Protein AF-A0A1Y6D0L0-F1 (afdb_monomer)

Radius of gyration: 28.6 Å; Cα contacts (8 Å, |Δi|>4): 561; chains: 1; bounding box: 59×62×84 Å

Structure (mmCIF, N/CA/C/O backbone):
data_AF-A0A1Y6D0L0-F1
#
_entry.id   AF-A0A1Y6D0L0-F1
#
loop_
_atom_site.group_PDB
_atom_site.id
_atom_site.type_symbol
_atom_site.label_atom_id
_atom_site.label_alt_id
_atom_site.label_comp_id
_atom_site.label_asym_id
_atom_site.label_entity_id
_atom_site.label_seq_id
_atom_site.pdbx_PDB_ins_code
_atom_site.Cartn_x
_atom_site.Cartn_y
_atom_site.Cartn_z
_atom_site.occupancy
_atom_site.B_iso_or_equiv
_atom_site.auth_seq_id
_atom_site.auth_comp_id
_atom_site.auth_asym_id
_atom_site.auth_atom_id
_atom_site.pdbx_PDB_model_num
ATOM 1 N N . MET A 1 1 ? 11.304 -9.363 -43.500 1.00 43.50 1 MET A N 1
ATOM 2 C CA . MET A 1 1 ? 10.990 -9.365 -42.058 1.00 43.50 1 MET A CA 1
ATOM 3 C C . MET A 1 1 ? 9.586 -9.923 -41.922 1.00 43.50 1 MET A C 1
ATOM 5 O O . MET A 1 1 ? 8.661 -9.307 -42.432 1.00 43.50 1 MET A O 1
ATOM 9 N N . SER A 1 2 ? 9.445 -11.131 -41.379 1.00 44.75 2 SER A N 1
ATOM 10 C CA . SER A 1 2 ? 8.137 -11.713 -41.063 1.00 44.75 2 SER A CA 1
ATOM 11 C C . SER A 1 2 ? 7.579 -10.936 -39.873 1.00 44.75 2 SER A C 1
ATOM 13 O O . SER A 1 2 ? 8.059 -11.112 -38.759 1.00 44.75 2 SER A O 1
ATOM 15 N N . GLY A 1 3 ? 6.673 -9.992 -40.127 1.00 52.25 3 GLY A N 1
ATOM 16 C CA . GLY A 1 3 ? 6.071 -9.154 -39.094 1.00 52.25 3 GLY A CA 1
ATOM 17 C C . GLY A 1 3 ? 4.970 -9.911 -38.365 1.00 52.25 3 GLY A C 1
ATOM 18 O O . GLY A 1 3 ? 3.797 -9.739 -38.683 1.00 52.25 3 GLY A O 1
ATOM 19 N N . THR A 1 4 ? 5.336 -10.768 -37.419 1.00 59.38 4 THR A N 1
ATOM 20 C CA . THR A 1 4 ? 4.386 -11.271 -36.425 1.00 59.38 4 THR A CA 1
ATOM 21 C C . THR A 1 4 ? 4.042 -10.134 -35.462 1.00 59.38 4 THR A C 1
ATOM 23 O O . THR A 1 4 ? 4.913 -9.380 -35.030 1.00 59.38 4 THR A O 1
ATOM 26 N N . GLY A 1 5 ? 2.751 -9.955 -35.170 1.00 61.12 5 GLY A N 1
ATOM 27 C CA . GLY A 1 5 ? 2.305 -8.970 -34.185 1.00 61.12 5 GLY A CA 1
ATOM 28 C C . GLY A 1 5 ? 2.833 -9.327 -32.796 1.00 61.12 5 GLY A C 1
ATOM 29 O O . GLY A 1 5 ? 2.891 -10.503 -32.445 1.00 61.12 5 GLY A O 1
ATOM 30 N N . LEU A 1 6 ? 3.220 -8.326 -32.007 1.00 73.62 6 LEU A N 1
ATOM 31 C CA . LEU A 1 6 ? 3.672 -8.535 -30.633 1.00 73.62 6 LEU A CA 1
ATOM 32 C C . LEU A 1 6 ? 2.471 -8.458 -29.691 1.00 73.62 6 LEU A C 1
ATOM 34 O O . LEU A 1 6 ? 1.831 -7.412 -29.594 1.00 73.62 6 LEU A O 1
ATOM 38 N N . TRP A 1 7 ? 2.184 -9.556 -28.998 1.00 77.00 7 TRP A N 1
ATOM 39 C CA . TRP A 1 7 ? 1.196 -9.599 -27.923 1.00 77.00 7 TRP A CA 1
ATOM 40 C C . TRP A 1 7 ? 1.820 -10.267 -26.703 1.00 77.00 7 TRP A C 1
ATOM 42 O O . TRP A 1 7 ? 1.820 -11.490 -26.582 1.00 77.00 7 TRP A O 1
ATOM 52 N N . TYR A 1 8 ? 2.393 -9.471 -25.808 1.00 81.38 8 TYR A N 1
ATOM 53 C CA . TYR A 1 8 ? 3.074 -9.998 -24.631 1.00 81.38 8 TYR A CA 1
ATOM 54 C C . TYR A 1 8 ? 2.091 -10.256 -23.488 1.00 81.38 8 TYR A C 1
ATOM 56 O O . TYR A 1 8 ? 1.327 -9.375 -23.099 1.00 81.38 8 TYR A O 1
ATOM 64 N N . LYS A 1 9 ? 2.153 -11.464 -22.933 1.00 82.69 9 LYS A N 1
ATOM 65 C CA . LYS A 1 9 ? 1.643 -11.813 -21.597 1.00 82.69 9 LYS A CA 1
ATOM 66 C C . LYS A 1 9 ? 2.854 -12.052 -20.698 1.00 82.69 9 LYS A C 1
ATOM 68 O O . LYS A 1 9 ? 3.889 -12.466 -21.213 1.00 82.69 9 LYS A O 1
ATOM 73 N N . GLY A 1 10 ? 2.774 -11.795 -19.397 1.00 82.62 10 GLY A N 1
ATOM 74 C CA . GLY A 1 10 ? 3.964 -11.940 -18.565 1.00 82.62 10 GLY A CA 1
ATOM 75 C C . GLY A 1 10 ? 3.748 -11.800 -17.071 1.00 82.62 10 GLY A C 1
ATOM 76 O O . GLY A 1 10 ? 2.684 -11.389 -16.615 1.00 82.62 10 GLY A O 1
ATOM 77 N N . ASN A 1 11 ? 4.806 -12.129 -16.343 1.00 84.75 11 ASN A N 1
ATOM 78 C CA . ASN A 1 11 ? 4.903 -12.080 -14.895 1.00 84.75 11 ASN A CA 1
ATOM 79 C C . ASN A 1 11 ? 5.765 -10.883 -14.499 1.00 84.75 11 ASN A C 1
ATOM 81 O O . ASN A 1 11 ? 6.897 -10.763 -14.969 1.00 84.75 11 ASN A O 1
ATOM 85 N N . LEU A 1 12 ? 5.245 -10.008 -13.635 1.00 85.56 12 LEU A N 1
ATOM 86 C CA . LEU A 1 12 ? 5.982 -8.857 -13.119 1.00 85.56 12 LEU A CA 1
ATOM 87 C C . LEU A 1 12 ? 6.414 -9.123 -11.677 1.00 85.56 12 LEU A C 1
ATOM 89 O O . LEU A 1 12 ? 5.589 -9.371 -10.798 1.00 85.56 12 LEU A O 1
ATOM 93 N N . GLN A 1 13 ? 7.717 -9.033 -11.445 1.00 88.25 13 GLN A N 1
ATOM 94 C CA . GLN A 1 13 ? 8.340 -9.125 -10.135 1.00 88.25 13 GLN A CA 1
ATOM 95 C C . GLN A 1 13 ? 8.947 -7.780 -9.752 1.00 88.25 13 GLN A C 1
ATOM 97 O O . GLN A 1 13 ? 9.512 -7.062 -10.584 1.00 88.25 13 GLN A O 1
ATOM 102 N N . ILE A 1 14 ? 8.847 -7.455 -8.467 1.00 88.75 14 ILE A N 1
ATOM 103 C CA . ILE A 1 14 ? 9.364 -6.209 -7.904 1.00 88.75 14 ILE A CA 1
ATOM 104 C C . ILE A 1 14 ? 10.242 -6.504 -6.698 1.00 88.75 14 ILE A C 1
ATOM 106 O O . ILE A 1 14 ? 9.981 -7.439 -5.943 1.00 88.75 14 ILE A O 1
ATOM 110 N N . ALA A 1 15 ? 11.259 -5.678 -6.499 1.00 87.81 15 ALA A N 1
ATOM 111 C CA . ALA A 1 15 ? 12.076 -5.696 -5.296 1.00 87.81 15 ALA A CA 1
ATOM 112 C C . ALA A 1 15 ? 12.223 -4.278 -4.750 1.00 87.81 15 ALA A C 1
ATOM 114 O O . ALA A 1 15 ? 12.549 -3.361 -5.507 1.00 87.81 15 ALA A O 1
ATOM 115 N N . ILE A 1 16 ? 11.987 -4.095 -3.449 1.00 85.81 16 ILE A N 1
ATOM 116 C CA . ILE A 1 16 ? 12.216 -2.811 -2.775 1.00 85.81 16 ILE A CA 1
ATOM 117 C C . ILE A 1 16 ? 13.722 -2.562 -2.713 1.00 85.81 16 ILE A C 1
ATOM 119 O O . ILE A 1 16 ? 14.497 -3.427 -2.302 1.00 85.81 16 ILE A O 1
ATOM 123 N N . ILE A 1 17 ? 14.135 -1.362 -3.103 1.00 85.62 17 ILE A N 1
ATOM 124 C CA . ILE A 1 17 ? 15.528 -0.938 -3.064 1.00 85.62 17 ILE A CA 1
ATOM 125 C C . ILE A 1 17 ? 15.794 -0.205 -1.747 1.00 85.62 17 ILE A C 1
ATOM 127 O O . ILE A 1 17 ? 15.209 0.838 -1.465 1.00 85.62 17 ILE A O 1
ATOM 131 N N . GLY A 1 18 ? 16.723 -0.737 -0.954 1.00 75.88 18 GLY A N 1
ATOM 132 C CA . GLY A 1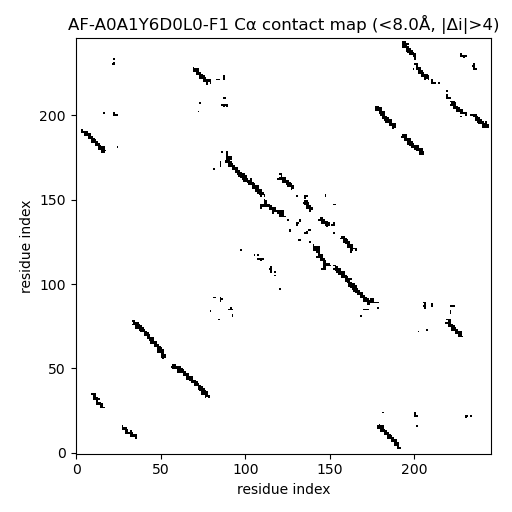 18 ? 17.228 -0.072 0.246 1.00 75.88 18 GLY A CA 1
ATOM 133 C C . GLY A 1 18 ? 18.247 1.034 -0.056 1.00 75.88 18 GLY A C 1
ATOM 134 O O . GLY A 1 18 ? 18.829 1.116 -1.143 1.00 75.88 18 GLY A O 1
ATOM 135 N N . ALA A 1 19 ? 18.514 1.872 0.947 1.00 67.56 19 ALA A N 1
ATOM 136 C CA . ALA A 1 19 ? 19.564 2.884 0.869 1.00 67.56 19 ALA A CA 1
ATOM 137 C C . ALA A 1 19 ? 20.940 2.240 0.602 1.00 67.56 19 ALA A C 1
ATOM 139 O O . ALA A 1 19 ? 21.321 1.274 1.259 1.00 67.56 19 ALA A O 1
ATOM 140 N N . GLY A 1 20 ? 21.697 2.789 -0.354 1.00 68.25 20 GLY A N 1
ATOM 141 C CA . GLY A 1 20 ? 23.041 2.303 -0.704 1.00 68.25 20 GLY A CA 1
ATOM 142 C C . GLY A 1 20 ? 23.094 1.208 -1.776 1.00 68.25 20 GLY A C 1
ATOM 143 O O . GLY A 1 20 ? 24.171 0.681 -2.040 1.00 68.25 20 GLY A O 1
ATOM 144 N N . TYR A 1 21 ? 21.972 0.878 -2.422 1.00 78.00 21 TYR A N 1
ATOM 145 C CA . TYR A 1 21 ? 21.954 -0.061 -3.545 1.00 78.00 21 TYR A CA 1
ATOM 146 C C . TYR A 1 21 ? 22.882 0.368 -4.692 1.00 78.00 21 TYR A C 1
ATOM 148 O O . TYR A 1 21 ? 22.752 1.460 -5.248 1.00 78.00 21 TYR A O 1
ATOM 156 N N . ALA A 1 22 ? 23.794 -0.533 -5.063 1.00 70.31 22 ALA A N 1
ATOM 157 C CA . ALA A 1 22 ? 24.842 -0.300 -6.057 1.00 70.31 22 ALA A CA 1
ATOM 158 C C . ALA A 1 22 ? 24.456 -0.716 -7.494 1.00 70.31 22 ALA A C 1
ATOM 160 O O . ALA A 1 22 ? 25.304 -0.695 -8.382 1.00 70.31 22 ALA A O 1
ATOM 161 N N . GLY A 1 23 ? 23.197 -1.098 -7.745 1.00 70.75 23 GLY A N 1
ATOM 162 C CA . GLY A 1 23 ? 22.724 -1.441 -9.094 1.00 70.75 23 GLY A CA 1
ATOM 163 C C . GLY A 1 23 ? 22.844 -2.904 -9.504 1.00 70.75 23 GLY A C 1
ATOM 164 O O . GLY A 1 23 ? 22.622 -3.215 -10.674 1.00 70.75 23 GLY A O 1
ATOM 165 N N . ASP A 1 24 ? 23.184 -3.797 -8.574 1.00 80.12 24 ASP A N 1
ATOM 166 C CA . ASP A 1 24 ? 23.212 -5.238 -8.821 1.00 80.12 24 ASP A CA 1
ATOM 167 C C . ASP A 1 24 ? 21.906 -5.912 -8.382 1.00 80.12 24 ASP A C 1
ATOM 169 O O . ASP A 1 24 ? 21.716 -6.233 -7.205 1.00 80.12 24 ASP A O 1
ATOM 173 N N . MET A 1 25 ? 21.021 -6.165 -9.349 1.00 78.94 25 MET A N 1
ATOM 174 C CA . MET A 1 25 ? 19.717 -6.791 -9.112 1.00 78.94 25 MET A CA 1
ATOM 175 C C . MET A 1 25 ? 19.821 -8.200 -8.514 1.00 78.94 25 MET A C 1
ATOM 177 O O . MET A 1 25 ? 18.869 -8.647 -7.889 1.00 78.94 25 MET A O 1
ATOM 181 N N . THR A 1 26 ? 20.957 -8.894 -8.645 1.00 79.94 26 THR A N 1
ATOM 182 C CA . THR A 1 26 ? 21.125 -10.251 -8.085 1.00 79.94 26 THR A CA 1
ATOM 183 C C . THR A 1 26 ? 21.166 -10.270 -6.556 1.00 79.94 26 THR A C 1
ATOM 185 O O . THR A 1 26 ? 20.939 -11.307 -5.940 1.00 79.94 26 THR A O 1
ATOM 188 N N . THR A 1 27 ? 21.427 -9.115 -5.938 1.00 78.94 27 THR A N 1
ATOM 189 C CA . THR A 1 27 ? 21.455 -8.943 -4.478 1.00 78.94 27 THR A CA 1
ATOM 190 C C . THR A 1 27 ? 20.083 -8.633 -3.881 1.00 78.94 27 THR A C 1
ATOM 192 O O . THR A 1 27 ? 19.941 -8.580 -2.659 1.00 78.94 27 THR A O 1
ATOM 195 N N . LEU A 1 28 ? 19.074 -8.410 -4.728 1.00 83.12 28 LEU A N 1
ATOM 196 C CA . LEU A 1 28 ? 17.733 -8.034 -4.308 1.00 83.12 28 LEU A CA 1
ATOM 197 C C . LEU A 1 28 ? 16.851 -9.264 -4.092 1.00 83.12 28 LEU A C 1
ATOM 199 O O . LEU A 1 28 ? 16.901 -10.237 -4.842 1.00 83.12 28 LEU A O 1
ATOM 203 N N . ALA A 1 29 ? 15.989 -9.181 -3.082 1.00 83.75 29 ALA A N 1
ATOM 204 C CA . ALA A 1 29 ? 14.918 -10.141 -2.875 1.00 83.75 29 ALA A CA 1
ATOM 205 C C . ALA A 1 29 ? 13.690 -9.690 -3.674 1.00 83.75 29 ALA A C 1
ATOM 207 O O . ALA A 1 29 ? 13.027 -8.718 -3.306 1.00 83.75 29 ALA A O 1
ATOM 208 N N . PHE A 1 30 ? 13.411 -10.377 -4.779 1.00 83.44 30 PHE A N 1
ATOM 209 C CA . PHE A 1 30 ? 12.189 -10.160 -5.547 1.00 83.44 30 PHE A CA 1
ATOM 210 C C . PHE A 1 30 ? 11.007 -10.816 -4.846 1.00 83.44 30 PHE A C 1
ATOM 212 O O . PHE A 1 30 ? 11.101 -11.954 -4.386 1.00 83.44 30 PHE A O 1
ATOM 219 N N . ALA A 1 31 ? 9.893 -10.093 -4.788 1.00 82.44 31 ALA A N 1
ATOM 220 C CA . ALA A 1 31 ? 8.615 -10.675 -4.423 1.00 82.44 31 ALA A CA 1
ATOM 221 C C . ALA A 1 31 ? 8.172 -11.703 -5.479 1.00 82.44 31 ALA A C 1
ATOM 223 O O . ALA A 1 31 ? 8.618 -11.674 -6.636 1.00 82.44 31 ALA A O 1
ATOM 224 N N . ASP A 1 32 ? 7.267 -12.594 -5.074 1.00 81.69 32 ASP A N 1
ATOM 225 C CA . ASP A 1 32 ? 6.599 -13.504 -5.999 1.00 81.69 32 ASP A CA 1
ATOM 226 C C . ASP A 1 32 ? 5.956 -12.728 -7.153 1.00 81.69 32 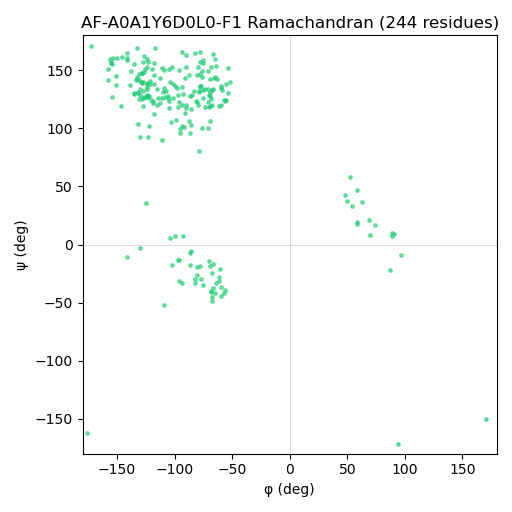ASP A C 1
ATOM 228 O O . ASP A 1 32 ? 5.580 -11.560 -7.017 1.00 81.69 32 ASP A O 1
ATOM 232 N N . ALA A 1 33 ? 5.845 -13.384 -8.307 1.00 76.81 33 ALA A N 1
ATOM 233 C CA . ALA A 1 33 ? 5.205 -12.788 -9.465 1.00 76.81 33 ALA A CA 1
ATOM 234 C C . ALA A 1 33 ? 3.753 -12.426 -9.137 1.00 76.81 33 ALA A C 1
ATOM 236 O O . ALA A 1 33 ? 2.938 -13.288 -8.799 1.00 76.81 33 ALA A O 1
ATOM 237 N N . LEU A 1 34 ? 3.438 -11.140 -9.261 1.00 75.69 34 LEU A N 1
ATOM 238 C CA . LEU A 1 34 ? 2.088 -10.624 -9.099 1.00 75.69 34 LEU A CA 1
ATOM 239 C C . LEU A 1 34 ? 1.487 -10.363 -10.476 1.00 75.69 34 LEU A C 1
ATOM 241 O O . LEU A 1 34 ? 2.201 -10.084 -11.446 1.00 75.69 34 LEU A O 1
ATOM 245 N N . ASN A 1 35 ? 0.161 -10.444 -10.562 1.00 79.44 35 ASN A N 1
ATOM 246 C CA . ASN A 1 35 ? -0.534 -10.138 -11.800 1.00 79.44 35 ASN A CA 1
ATOM 247 C C . ASN A 1 35 ? -0.441 -8.629 -12.075 1.00 79.44 35 ASN A C 1
ATOM 249 O O . ASN A 1 35 ? -1.049 -7.801 -11.393 1.00 79.44 35 ASN A O 1
ATOM 253 N N . GLY A 1 36 ? 0.398 -8.274 -13.047 1.00 77.81 36 GLY A N 1
ATOM 254 C CA . GLY A 1 36 ? 0.586 -6.899 -13.482 1.00 77.81 36 GLY A CA 1
ATOM 255 C C . GLY A 1 36 ? -0.543 -6.486 -14.419 1.00 77.81 36 GLY A C 1
ATOM 256 O O . GLY A 1 36 ? -0.709 -7.072 -15.485 1.00 77.81 36 GLY A O 1
ATOM 257 N N . THR A 1 37 ? -1.302 -5.453 -14.062 1.00 80.81 37 THR A N 1
ATOM 258 C CA . THR A 1 37 ? -2.390 -4.934 -14.910 1.00 80.81 37 THR A CA 1
ATOM 259 C C . THR A 1 37 ? -1.860 -4.095 -16.068 1.00 80.81 37 THR A C 1
ATOM 261 O O . THR A 1 37 ? -2.471 -4.032 -17.135 1.00 80.81 37 THR A O 1
ATOM 264 N N . LYS A 1 38 ? -0.712 -3.441 -15.866 1.00 81.50 38 LYS A N 1
ATOM 265 C CA . LYS A 1 38 ? -0.034 -2.617 -16.869 1.00 81.50 38 LYS A CA 1
ATOM 266 C C . LYS A 1 38 ? 1.450 -2.471 -16.552 1.00 81.50 38 LYS A C 1
ATOM 268 O O . LYS A 1 38 ? 1.840 -2.443 -15.387 1.00 81.50 38 LYS A O 1
ATOM 273 N N . LEU A 1 39 ? 2.248 -2.289 -17.600 1.00 84.94 39 LEU A N 1
ATOM 274 C CA . LEU A 1 39 ? 3.605 -1.757 -17.532 1.00 84.94 39 LEU A CA 1
ATOM 275 C C . LEU A 1 39 ? 3.859 -0.940 -18.800 1.00 84.94 39 LEU A C 1
ATOM 277 O O . LEU A 1 39 ? 3.787 -1.463 -19.910 1.00 84.94 39 LEU A O 1
ATOM 281 N N . THR A 1 40 ? 4.141 0.348 -18.641 1.00 86.25 40 THR A N 1
ATOM 282 C CA . THR A 1 40 ? 4.440 1.254 -19.754 1.00 86.25 40 THR A CA 1
ATOM 283 C C . THR A 1 40 ? 5.734 2.003 -19.483 1.00 86.25 40 THR A C 1
ATOM 285 O O . THR A 1 40 ? 5.983 2.420 -18.355 1.00 86.25 40 THR A O 1
ATOM 288 N N . ILE A 1 41 ? 6.555 2.167 -20.520 1.00 86.19 41 ILE A N 1
ATOM 289 C CA . ILE A 1 41 ? 7.811 2.919 -20.476 1.00 86.19 41 ILE A CA 1
ATOM 290 C C . ILE A 1 41 ? 7.730 3.995 -21.553 1.00 86.19 41 ILE A C 1
ATOM 292 O O . ILE A 1 41 ? 7.475 3.686 -22.719 1.00 86.19 41 ILE A O 1
ATOM 296 N N . LYS A 1 42 ? 7.963 5.254 -21.180 1.00 88.06 42 LYS A N 1
ATOM 297 C CA . LYS A 1 42 ? 7.894 6.402 -22.087 1.00 88.06 42 LYS A CA 1
ATOM 298 C C . LYS A 1 42 ? 9.223 7.166 -22.100 1.00 88.06 42 LYS A C 1
ATOM 300 O O . LYS A 1 42 ? 9.428 8.069 -21.287 1.00 88.06 42 LYS A O 1
ATOM 305 N N . PRO A 1 43 ? 10.133 6.839 -23.033 1.00 82.38 43 PRO A N 1
ATOM 306 C CA . PRO A 1 43 ? 11.305 7.663 -23.302 1.00 82.38 43 PRO A CA 1
ATOM 307 C C . PRO A 1 43 ? 10.879 8.973 -23.982 1.00 82.38 43 PRO A C 1
ATOM 309 O O . PRO A 1 43 ? 10.174 8.936 -24.990 1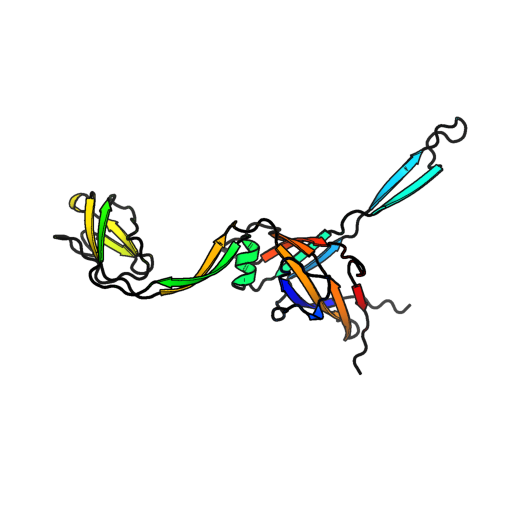.00 82.38 43 PRO A O 1
ATOM 312 N N . ASP A 1 44 ? 11.317 10.123 -23.464 1.00 78.19 44 ASP A N 1
ATOM 313 C CA . ASP A 1 44 ? 11.052 11.443 -24.059 1.00 78.19 44 ASP A CA 1
ATOM 314 C C . ASP A 1 44 ? 12.357 12.237 -24.286 1.00 78.19 44 ASP A C 1
ATOM 316 O O . ASP A 1 44 ? 13.416 11.936 -23.720 1.00 78.19 44 ASP A O 1
ATOM 320 N N . GLY A 1 45 ? 12.304 13.266 -25.133 1.00 77.50 45 GLY A N 1
ATOM 321 C CA . GLY A 1 45 ? 13.434 14.146 -25.407 1.00 77.50 45 GLY A CA 1
ATOM 322 C C . GLY A 1 45 ? 13.026 15.514 -25.947 1.00 77.50 45 GLY A C 1
ATOM 323 O O . GLY A 1 45 ? 12.131 15.642 -26.778 1.00 77.50 45 GLY A O 1
ATOM 324 N N . ASP A 1 46 ? 13.725 16.556 -25.505 1.00 75.94 46 ASP A N 1
ATOM 325 C CA . ASP A 1 46 ? 13.534 17.913 -26.005 1.00 75.94 46 ASP A CA 1
ATOM 326 C C . ASP A 1 46 ? 14.307 18.148 -27.299 1.00 75.94 46 ASP A C 1
ATOM 328 O O . ASP A 1 46 ? 15.514 17.913 -27.390 1.00 75.94 46 ASP A O 1
ATOM 332 N N . LYS A 1 47 ? 13.620 18.719 -28.289 1.00 80.69 47 LYS A N 1
ATOM 333 C CA . LYS A 1 47 ? 14.229 19.201 -29.527 1.00 80.69 47 LYS A CA 1
ATOM 334 C C . LYS A 1 47 ? 14.629 20.667 -29.361 1.00 80.69 47 LYS A C 1
ATOM 336 O O . LYS A 1 47 ? 13.775 21.546 -29.260 1.00 80.69 47 LYS A O 1
ATOM 341 N N . LYS A 1 48 ? 15.929 20.955 -29.371 1.00 77.62 48 LYS A N 1
ATOM 342 C CA . LYS A 1 48 ? 16.459 22.319 -29.482 1.00 77.62 48 LYS A CA 1
ATOM 343 C C . LYS A 1 48 ? 16.812 22.581 -30.938 1.00 77.62 48 LYS A C 1
ATOM 345 O O . LYS A 1 48 ? 17.649 21.889 -31.510 1.00 77.62 48 LYS A O 1
ATOM 350 N N . VAL A 1 49 ? 16.155 23.568 -31.533 1.00 78.81 49 VAL A N 1
ATOM 351 C CA . VAL A 1 49 ? 16.428 24.018 -32.900 1.00 78.81 49 VAL A CA 1
ATOM 352 C C . VAL A 1 49 ? 17.060 25.396 -32.820 1.00 78.81 49 VAL A C 1
ATOM 354 O O . VAL A 1 49 ? 16.541 26.263 -32.119 1.00 78.81 49 VAL A O 1
ATOM 357 N N . ARG A 1 50 ? 18.166 25.601 -33.535 1.00 77.19 50 ARG A N 1
ATOM 358 C CA . ARG A 1 50 ? 18.702 26.936 -33.796 1.00 77.19 50 ARG A CA 1
ATOM 359 C C . ARG A 1 50 ? 18.141 27.417 -35.136 1.00 77.19 50 ARG A C 1
ATOM 361 O O . ARG A 1 50 ? 18.620 26.947 -36.174 1.00 77.19 50 ARG A O 1
ATOM 368 N N . PRO A 1 51 ? 17.132 28.304 -35.141 1.00 73.31 51 PRO A N 1
ATOM 369 C CA . PRO A 1 51 ? 16.681 28.917 -36.378 1.00 73.31 51 PRO A CA 1
ATOM 370 C C . PRO A 1 51 ? 17.759 29.873 -36.900 1.00 73.31 51 PRO A C 1
ATOM 372 O O . PRO A 1 51 ? 18.451 30.548 -36.134 1.00 73.31 51 PRO A O 1
ATOM 375 N N . SER A 1 52 ? 17.922 29.903 -38.214 1.00 62.38 52 SER A N 1
ATOM 376 C CA . SER A 1 52 ? 18.803 30.820 -38.922 1.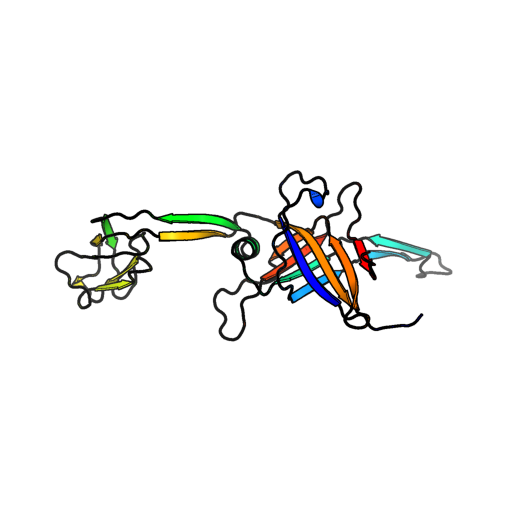00 62.38 52 SER A CA 1
ATOM 377 C C . SER A 1 52 ? 18.293 32.255 -38.803 1.00 62.38 52 SER A C 1
ATOM 379 O O . SER A 1 52 ? 17.115 32.522 -39.032 1.00 62.38 52 SER A O 1
ATOM 381 N N . THR A 1 53 ? 19.191 33.186 -38.481 1.00 73.31 53 THR A N 1
ATOM 382 C CA . THR A 1 53 ? 18.922 34.634 -38.450 1.00 73.31 53 THR A CA 1
ATOM 383 C C . THR A 1 53 ? 19.505 35.375 -39.657 1.00 73.31 53 THR A C 1
ATOM 385 O O . THR A 1 53 ? 19.467 36.602 -39.700 1.00 73.31 53 THR A O 1
ATOM 388 N N . GLN A 1 54 ? 20.077 34.656 -40.629 1.00 57.59 54 GLN A N 1
ATOM 389 C CA . GLN A 1 54 ? 20.617 35.260 -41.850 1.00 57.59 54 GLN A CA 1
ATOM 390 C C . GLN A 1 54 ? 19.489 35.599 -42.824 1.00 57.59 54 GLN A C 1
ATOM 392 O O . GLN A 1 54 ? 18.501 34.878 -42.874 1.00 57.59 54 GLN A O 1
ATOM 397 N N . ILE A 1 55 ? 19.662 36.680 -43.589 1.00 68.62 55 ILE A N 1
ATOM 398 C CA . ILE A 1 55 ? 18.651 37.224 -44.510 1.00 68.62 55 ILE A CA 1
ATOM 399 C C . ILE A 1 55 ? 18.162 36.188 -45.530 1.00 68.62 55 ILE A C 1
ATOM 401 O O . ILE A 1 55 ? 16.973 36.155 -45.822 1.00 68.62 55 ILE A O 1
ATOM 405 N N . GLU A 1 56 ? 19.063 35.356 -46.049 1.00 69.56 56 GLU A N 1
ATOM 406 C CA . GLU A 1 56 ? 18.764 34.431 -47.152 1.00 69.56 56 GLU A CA 1
ATOM 407 C C . GLU A 1 56 ? 17.933 33.220 -46.701 1.00 69.56 56 GLU A C 1
ATOM 409 O O . GLU A 1 56 ? 17.023 32.814 -47.415 1.00 69.56 56 GLU A O 1
ATOM 414 N N . ASP A 1 57 ? 18.154 32.735 -45.473 1.00 68.69 57 ASP A N 1
ATOM 415 C CA . ASP A 1 57 ? 17.499 31.532 -44.931 1.00 68.69 57 ASP A CA 1
ATOM 416 C C . ASP A 1 57 ? 16.792 31.830 -43.598 1.00 68.69 57 ASP A C 1
ATOM 418 O O . ASP A 1 57 ? 16.868 31.048 -42.645 1.00 68.69 57 ASP A O 1
ATOM 422 N N . PHE A 1 58 ? 16.216 33.023 -43.441 1.00 58.22 58 PHE A N 1
ATOM 423 C CA . PHE A 1 58 ? 15.661 33.460 -42.160 1.00 58.22 58 PHE A CA 1
ATOM 424 C C . PHE A 1 58 ? 14.524 32.526 -41.709 1.00 58.22 58 PHE A C 1
ATOM 426 O O . PHE A 1 58 ? 13.505 32.398 -42.383 1.00 58.22 58 PHE A O 1
ATOM 433 N N . GLY A 1 59 ? 14.689 31.883 -40.548 1.00 66.12 59 GLY A N 1
ATOM 434 C CA . GLY A 1 59 ? 13.714 30.944 -39.978 1.00 66.12 59 GLY A CA 1
ATOM 435 C C . GLY A 1 59 ? 13.978 29.458 -40.254 1.00 66.12 59 GLY A C 1
ATOM 436 O O . GLY A 1 59 ? 13.353 28.613 -39.612 1.00 66.12 59 GLY A O 1
ATOM 437 N N . GLU A 1 60 ? 14.933 29.109 -41.119 1.00 73.75 60 GLU A N 1
ATOM 438 C CA . GLU A 1 60 ? 15.268 27.706 -41.391 1.00 73.75 60 GLU A CA 1
ATOM 439 C C . GLU A 1 60 ? 16.102 27.061 -40.270 1.00 73.75 60 GLU A C 1
ATOM 441 O O . GLU A 1 60 ? 16.880 27.720 -39.575 1.00 73.75 60 GLU A O 1
ATOM 446 N N . ALA A 1 61 ? 15.953 25.749 -40.067 1.00 67.75 61 ALA A N 1
ATOM 447 C CA . ALA A 1 61 ? 16.657 25.017 -39.015 1.00 67.75 61 ALA A CA 1
ATOM 448 C C . ALA A 1 61 ? 18.129 24.770 -39.394 1.00 67.75 61 ALA A C 1
ATOM 450 O O . ALA A 1 61 ? 18.437 23.822 -40.110 1.00 67.75 61 ALA A O 1
ATOM 451 N N . LYS A 1 62 ? 19.052 25.584 -38.864 1.00 67.62 62 LYS A N 1
ATOM 452 C CA . LYS A 1 62 ? 20.501 25.429 -39.108 1.00 67.62 62 LYS A CA 1
ATOM 453 C C . LYS A 1 62 ? 21.162 24.361 -38.253 1.00 67.62 62 LYS A C 1
ATOM 455 O O . LYS A 1 62 ? 22.199 23.822 -38.620 1.00 67.62 62 LYS A O 1
ATOM 460 N N . GLU A 1 63 ? 20.593 24.084 -37.090 1.00 64.56 63 GLU A N 1
ATOM 461 C CA . GLU A 1 63 ? 21.082 23.042 -36.198 1.00 64.56 63 GLU A CA 1
ATOM 462 C C . GLU A 1 63 ? 19.916 22.489 -35.387 1.00 64.56 63 GLU A C 1
ATOM 464 O O . GLU A 1 63 ? 19.074 23.243 -34.891 1.00 64.56 63 GLU A O 1
ATOM 469 N N . VAL A 1 64 ? 19.872 21.168 -35.247 1.00 71.81 64 VAL A N 1
ATOM 470 C CA . VAL A 1 64 ? 18.915 20.469 -34.395 1.00 71.81 64 VAL A CA 1
ATOM 471 C C . VAL A 1 64 ? 19.703 19.605 -33.425 1.00 71.81 64 VAL A C 1
ATOM 473 O O . VAL A 1 64 ? 20.525 18.790 -33.837 1.00 71.81 64 VAL A O 1
ATOM 476 N N . ARG A 1 65 ? 19.431 19.762 -32.131 1.00 65.88 65 ARG A N 1
ATOM 477 C CA . ARG A 1 65 ? 19.971 18.917 -31.068 1.00 65.88 65 ARG A CA 1
ATOM 478 C C . ARG A 1 65 ? 18.826 18.316 -30.264 1.00 65.88 65 ARG A C 1
ATOM 480 O O . ARG A 1 65 ? 17.894 19.024 -29.892 1.00 65.88 65 ARG A O 1
ATOM 487 N N . TYR A 1 66 ? 18.927 17.028 -29.961 1.00 77.19 66 TYR A N 1
ATOM 488 C CA . TYR A 1 66 ? 17.998 16.327 -29.079 1.00 77.19 66 TYR A CA 1
ATOM 489 C C . TYR A 1 66 ? 18.626 16.173 -27.689 1.00 77.19 66 TYR A C 1
ATOM 491 O O . TYR A 1 66 ? 19.745 15.679 -27.564 1.00 77.19 66 TYR A O 1
ATOM 499 N N . LEU A 1 67 ? 17.921 16.619 -26.651 1.00 76.44 67 LEU A N 1
ATOM 500 C CA . LEU A 1 67 ? 18.285 16.450 -25.243 1.00 76.44 67 LEU A CA 1
ATOM 501 C C . LEU A 1 67 ? 17.377 15.383 -24.633 1.00 76.44 67 LEU A C 1
ATOM 503 O O . LEU A 1 67 ? 16.162 15.470 -24.761 1.00 76.44 67 LEU A O 1
ATOM 507 N N . LYS A 1 68 ? 17.950 14.372 -23.978 1.00 75.38 68 LYS A N 1
ATOM 508 C CA . LYS A 1 68 ? 17.170 13.291 -23.358 1.00 75.38 68 LYS A CA 1
ATOM 509 C C . LYS A 1 68 ? 16.480 13.790 -22.084 1.00 75.38 68 LYS A C 1
ATOM 511 O O . LYS A 1 68 ? 17.133 14.435 -21.266 1.00 75.38 68 LYS A O 1
ATOM 516 N N . LYS A 1 69 ? 15.196 13.469 -21.914 1.00 80.81 69 LYS A N 1
ATOM 517 C CA . LYS A 1 69 ? 14.455 13.650 -20.657 1.00 80.81 69 LYS A CA 1
ATOM 518 C C . LYS A 1 69 ? 14.494 12.372 -19.808 1.00 80.81 69 LYS A C 1
ATOM 520 O O . LYS A 1 69 ? 14.857 11.314 -20.333 1.00 80.81 69 LYS A O 1
ATOM 525 N N . PRO A 1 70 ? 14.129 12.453 -18.514 1.00 82.31 70 PRO A N 1
ATOM 526 C CA . PRO A 1 70 ? 13.845 11.269 -17.710 1.00 82.31 70 PRO A CA 1
ATOM 527 C C . PRO A 1 70 ? 12.838 10.358 -18.419 1.00 82.31 70 PRO A C 1
ATOM 529 O O . PRO A 1 70 ? 11.919 10.830 -19.086 1.00 82.31 70 PRO A O 1
ATOM 532 N N . THR A 1 71 ? 13.067 9.050 -18.336 1.00 87.25 71 THR A N 1
ATOM 533 C CA . THR A 1 71 ? 12.139 8.055 -18.879 1.00 87.25 71 THR A CA 1
ATOM 534 C C . THR A 1 71 ? 11.080 7.775 -17.825 1.00 87.25 71 THR A C 1
ATOM 536 O O . THR A 1 71 ? 11.416 7.267 -16.755 1.00 87.25 71 THR A O 1
ATOM 539 N N . GLU A 1 72 ? 9.825 8.096 -18.134 1.00 88.38 72 GLU A N 1
ATOM 540 C CA . GLU A 1 72 ? 8.693 7.816 -17.249 1.00 88.38 72 GLU A CA 1
ATOM 541 C C . GLU A 1 72 ? 8.330 6.329 -17.326 1.00 88.38 72 GLU A C 1
ATOM 543 O O . GLU A 1 72 ? 8.375 5.715 -18.400 1.00 88.38 72 GLU A O 1
ATOM 548 N N . VAL A 1 73 ? 7.918 5.761 -16.198 1.00 89.81 73 VAL A N 1
ATOM 549 C CA . VAL A 1 73 ? 7.363 4.411 -16.116 1.00 89.81 73 VAL A CA 1
ATOM 550 C C . VAL A 1 73 ? 6.089 4.417 -15.282 1.00 89.81 73 VAL A C 1
ATOM 552 O O . VAL A 1 73 ? 5.963 5.134 -14.287 1.00 89.81 73 VAL A O 1
ATOM 555 N N . GLU A 1 74 ? 5.133 3.604 -15.706 1.00 91.12 74 GLU A N 1
ATOM 556 C CA . GLU A 1 74 ? 3.879 3.387 -14.997 1.00 91.12 74 GLU A CA 1
ATOM 557 C C . GLU A 1 74 ? 3.575 1.894 -14.974 1.00 91.12 74 GLU A C 1
ATOM 559 O O . GLU A 1 74 ? 3.609 1.240 -16.018 1.00 91.12 74 GLU A O 1
ATOM 564 N N . PHE A 1 75 ? 3.276 1.362 -13.792 1.00 89.19 75 PHE A N 1
ATOM 565 C CA . PHE A 1 75 ? 2.903 -0.037 -13.608 1.00 89.19 75 PHE A CA 1
ATOM 566 C C . PHE A 1 75 ? 1.801 -0.187 -12.567 1.00 89.19 75 PHE A C 1
ATOM 568 O O . PHE A 1 75 ? 1.561 0.721 -11.772 1.00 89.19 75 PHE A O 1
ATOM 575 N N . GLY A 1 76 ? 1.106 -1.319 -12.580 1.00 87.88 76 GLY A N 1
ATOM 576 C CA . GLY A 1 76 ? 0.034 -1.582 -11.628 1.00 87.88 76 GLY A CA 1
ATOM 577 C C . GLY A 1 76 ? -0.194 -3.061 -11.374 1.00 87.88 76 GLY A C 1
ATOM 578 O O . GLY A 1 76 ? 0.207 -3.902 -12.177 1.00 87.88 76 GLY A O 1
ATOM 579 N N . PHE A 1 77 ? -0.847 -3.347 -10.253 1.00 86.31 77 PHE A N 1
ATOM 580 C CA . PHE A 1 77 ? -1.204 -4.683 -9.785 1.00 86.31 77 PHE A CA 1
ATOM 581 C C . PHE A 1 77 ? -2.666 -4.700 -9.344 1.00 86.31 77 PHE A C 1
ATOM 583 O O . PHE A 1 77 ? -3.150 -3.730 -8.758 1.00 86.31 77 PHE A O 1
ATOM 590 N N . ASP A 1 78 ? -3.354 -5.812 -9.585 1.00 83.50 78 ASP A N 1
ATOM 591 C CA . ASP A 1 78 ? -4.693 -6.088 -9.041 1.00 83.50 78 ASP A CA 1
ATOM 592 C C . ASP A 1 78 ? -4.644 -6.946 -7.761 1.00 83.50 78 ASP A C 1
ATOM 594 O O . ASP A 1 78 ? -5.617 -7.034 -7.014 1.00 83.50 78 ASP A O 1
ATOM 598 N N . ALA A 1 79 ? -3.491 -7.548 -7.465 1.00 78.06 79 ALA A N 1
ATOM 599 C CA . ALA A 1 79 ? -3.235 -8.275 -6.232 1.00 78.06 79 ALA A CA 1
ATOM 600 C C . ALA A 1 79 ? -2.631 -7.338 -5.174 1.00 78.06 79 ALA A C 1
ATOM 602 O O . ALA A 1 79 ? -1.437 -7.046 -5.185 1.00 78.06 79 ALA A O 1
ATOM 603 N N . VAL A 1 80 ? -3.456 -6.872 -4.233 1.00 75.25 80 VAL A N 1
ATOM 604 C CA . VAL A 1 80 ? -3.023 -5.966 -3.158 1.00 75.25 80 VAL A CA 1
ATOM 605 C C . VAL A 1 80 ? -2.470 -6.763 -1.971 1.00 75.25 80 VAL A C 1
ATOM 607 O O . VAL A 1 80 ? -3.221 -7.228 -1.114 1.00 75.25 80 VAL A O 1
ATOM 610 N N . THR A 1 81 ? -1.147 -6.928 -1.909 1.00 81.38 81 THR A N 1
ATOM 611 C CA . THR A 1 81 ? -0.448 -7.479 -0.732 1.00 81.38 81 THR A CA 1
ATOM 612 C C . THR A 1 81 ? -0.214 -6.402 0.334 1.00 81.38 81 THR A C 1
ATOM 614 O O . THR A 1 81 ? -0.326 -5.208 0.055 1.00 81.38 81 THR A O 1
ATOM 617 N N . GLY A 1 82 ? 0.126 -6.799 1.568 1.00 80.62 82 GLY A N 1
ATOM 618 C CA . GLY A 1 82 ? 0.415 -5.859 2.663 1.00 80.62 82 GLY A CA 1
ATOM 619 C C . GLY A 1 82 ? 1.538 -4.869 2.331 1.00 80.62 82 GLY A C 1
ATOM 620 O O . GLY A 1 82 ? 1.388 -3.671 2.573 1.00 80.62 82 GLY A O 1
ATOM 621 N N . ASP A 1 83 ? 2.607 -5.347 1.692 1.00 81.75 83 ASP A N 1
ATOM 622 C CA . ASP A 1 83 ? 3.735 -4.515 1.258 1.00 81.75 83 ASP A CA 1
ATOM 623 C C . ASP A 1 83 ? 3.352 -3.561 0.122 1.00 81.75 83 ASP A C 1
ATOM 625 O O . ASP A 1 83 ? 3.727 -2.389 0.139 1.00 81.75 83 ASP A O 1
ATOM 629 N N . LEU A 1 84 ? 2.552 -4.025 -0.846 1.00 84.06 84 LEU A N 1
ATOM 630 C CA . LEU A 1 84 ? 2.039 -3.167 -1.916 1.00 84.06 84 LEU A CA 1
ATOM 631 C C . LEU A 1 84 ? 1.070 -2.111 -1.395 1.00 84.06 84 LEU A C 1
ATOM 633 O O . LEU A 1 84 ? 1.087 -0.979 -1.870 1.00 84.06 84 LEU A O 1
ATOM 637 N N . LEU A 1 85 ? 0.240 -2.456 -0.411 1.00 86.12 85 LEU A N 1
ATOM 638 C CA . LEU A 1 85 ? -0.656 -1.505 0.232 1.00 86.12 85 LEU A CA 1
ATOM 639 C C . LEU A 1 85 ? 0.126 -0.47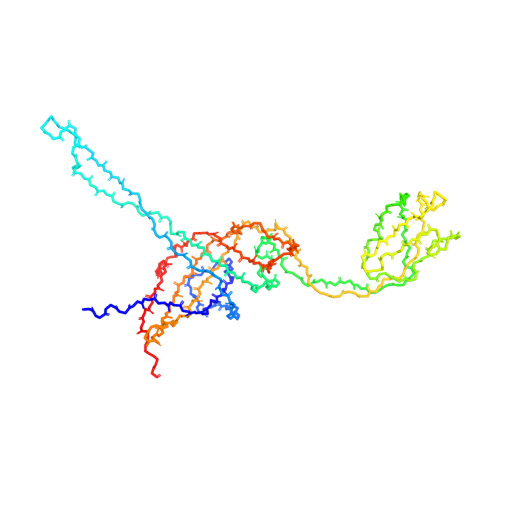5 1.050 1.00 86.12 85 LEU A C 1
ATOM 641 O O . LEU A 1 85 ? -0.200 0.711 1.015 1.00 86.12 85 LEU A O 1
ATOM 645 N N . ALA A 1 86 ? 1.174 -0.904 1.757 1.00 85.94 86 ALA A N 1
ATOM 646 C CA . ALA A 1 86 ? 2.076 0.012 2.441 1.00 85.94 86 ALA A CA 1
ATOM 647 C C . ALA A 1 86 ? 2.718 0.967 1.435 1.00 85.94 86 ALA A C 1
ATOM 649 O O . ALA A 1 86 ? 2.691 2.179 1.639 1.00 85.94 86 ALA A O 1
ATOM 650 N N . ALA A 1 87 ? 3.166 0.447 0.294 1.00 85.75 87 ALA A N 1
ATOM 651 C CA . ALA A 1 87 ? 3.732 1.259 -0.765 1.00 85.75 87 ALA A CA 1
ATOM 652 C C . ALA A 1 87 ? 2.728 2.235 -1.400 1.00 85.75 87 ALA A C 1
ATOM 654 O O . ALA A 1 87 ? 3.041 3.407 -1.612 1.00 85.75 87 ALA A O 1
ATOM 655 N N . ALA A 1 88 ? 1.493 1.790 -1.637 1.00 86.75 88 ALA A N 1
ATOM 656 C CA . ALA A 1 88 ? 0.400 2.617 -2.146 1.00 86.75 88 ALA A CA 1
ATOM 657 C C . ALA A 1 88 ? 0.044 3.779 -1.204 1.00 86.75 88 ALA A C 1
ATOM 659 O O . ALA A 1 88 ? -0.450 4.815 -1.644 1.00 86.75 88 ALA A O 1
ATOM 660 N N . LEU A 1 89 ? 0.283 3.609 0.097 1.00 87.25 89 LEU A N 1
ATOM 661 C CA . LEU A 1 89 ? 0.024 4.611 1.130 1.00 87.25 89 LEU A CA 1
ATOM 662 C C . LEU A 1 89 ? 1.284 5.380 1.546 1.00 87.25 89 LEU A C 1
ATOM 664 O O . LEU A 1 89 ? 1.227 6.147 2.512 1.00 87.25 89 LEU A O 1
ATOM 668 N N . LEU A 1 90 ? 2.408 5.167 0.847 1.00 86.69 90 LEU A N 1
ATOM 669 C CA . LEU A 1 90 ? 3.722 5.708 1.207 1.00 86.69 90 LEU A CA 1
ATOM 670 C C . LEU A 1 90 ? 4.046 5.474 2.691 1.00 86.69 90 LEU A C 1
ATOM 672 O O . LEU A 1 90 ? 4.461 6.370 3.427 1.00 86.69 90 LEU A O 1
ATOM 676 N N . GLY A 1 91 ? 3.727 4.275 3.160 1.00 86.44 91 GLY A N 1
ATOM 677 C CA . GLY A 1 91 ? 3.726 3.907 4.559 1.00 86.44 91 GLY A CA 1
ATOM 678 C C . GLY A 1 91 ? 4.725 2.818 4.904 1.00 86.44 91 GLY A C 1
ATOM 679 O O . GLY A 1 91 ? 5.276 2.139 4.043 1.00 86.44 91 GLY A O 1
ATOM 680 N N . THR A 1 92 ? 4.905 2.620 6.204 1.00 85.50 92 THR A N 1
ATOM 681 C CA . THR A 1 92 ? 5.682 1.509 6.756 1.00 85.50 92 THR A CA 1
ATOM 682 C C . THR A 1 92 ? 4.760 0.372 7.171 1.00 85.50 92 THR A C 1
ATOM 684 O O . THR A 1 92 ? 3.732 0.594 7.819 1.00 85.50 92 THR A O 1
ATOM 687 N N . TYR A 1 93 ? 5.141 -0.849 6.802 1.00 86.62 93 TYR A N 1
ATOM 688 C CA . TYR A 1 93 ? 4.477 -2.088 7.192 1.00 86.62 93 TYR A CA 1
ATOM 689 C C . TYR A 1 93 ? 5.129 -2.673 8.451 1.00 86.62 93 TYR A C 1
ATOM 691 O O . TYR A 1 93 ? 6.353 -2.701 8.576 1.00 86.62 93 TYR A O 1
ATOM 699 N N . SER A 1 94 ? 4.325 -3.128 9.408 1.00 88.81 94 SER A N 1
ATOM 700 C CA . SER A 1 94 ? 4.804 -3.701 10.670 1.00 88.81 94 SER A CA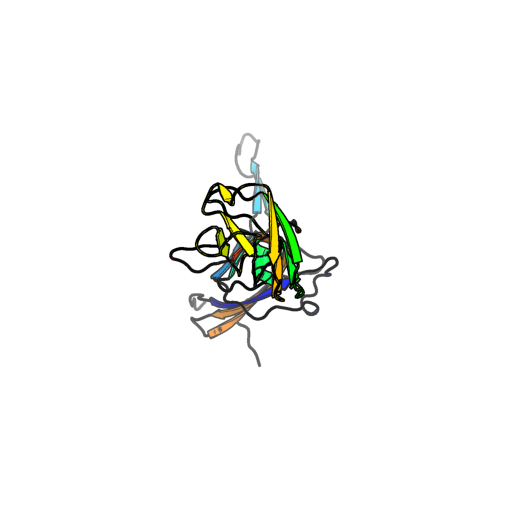 1
ATOM 701 C C . SER A 1 94 ? 3.781 -4.672 11.251 1.00 88.81 94 SER A C 1
ATOM 703 O O . SER A 1 94 ? 2.587 -4.523 11.008 1.00 88.81 94 SER A O 1
ATOM 705 N N . ALA A 1 95 ? 4.215 -5.629 12.072 1.00 89.56 95 ALA A N 1
ATOM 706 C CA . ALA A 1 95 ? 3.279 -6.486 12.794 1.00 89.56 95 ALA A CA 1
ATOM 707 C C . ALA A 1 95 ? 2.482 -5.668 13.828 1.00 89.56 95 ALA A C 1
ATOM 709 O O . ALA A 1 95 ? 3.038 -4.897 14.616 1.00 89.56 95 ALA A O 1
ATOM 710 N N . TYR A 1 96 ? 1.170 -5.868 13.861 1.00 92.19 96 TYR A N 1
ATOM 711 C CA . TYR A 1 96 ? 0.290 -5.381 14.911 1.00 92.19 96 TYR A CA 1
ATOM 712 C C . TYR A 1 96 ? 0.122 -6.447 15.988 1.00 92.19 96 TYR A C 1
ATOM 714 O O . TYR A 1 96 ? -0.255 -7.584 15.702 1.00 92.19 96 TYR A O 1
ATOM 722 N N . SER A 1 97 ? 0.324 -6.063 17.247 1.00 93.69 97 SER A N 1
ATOM 723 C CA . SER A 1 97 ? -0.062 -6.900 18.379 1.00 93.69 97 SER A CA 1
ATOM 724 C C . SER A 1 97 ? -0.682 -6.075 19.502 1.00 93.69 97 SER A C 1
ATOM 726 O O . SER A 1 97 ? -0.214 -4.992 19.853 1.00 93.69 97 SER A O 1
ATOM 728 N N . GLN A 1 98 ? -1.754 -6.615 20.067 1.00 92.31 98 GLN A N 1
ATOM 729 C CA . GLN A 1 98 ? -2.421 -6.144 21.270 1.00 92.31 98 GLN A CA 1
ATOM 730 C C . GLN A 1 98 ? -2.531 -7.332 22.229 1.00 92.31 98 GLN A C 1
ATOM 732 O O . GLN A 1 98 ? -3.046 -8.385 21.850 1.00 92.31 98 GLN A O 1
ATOM 737 N N . GLY A 1 99 ? -2.054 -7.173 23.464 1.00 91.81 99 GLY A N 1
ATOM 738 C CA . GLY A 1 99 ? -2.173 -8.198 24.502 1.00 91.81 99 GLY A CA 1
ATOM 739 C C . GLY A 1 99 ? -3.587 -8.291 25.082 1.00 91.81 99 GLY A C 1
ATOM 740 O O . GLY A 1 99 ? -4.363 -7.338 25.011 1.00 91.81 99 GLY A O 1
ATOM 741 N N . SER A 1 100 ? -3.915 -9.433 25.687 1.00 94.12 100 SER A N 1
ATOM 742 C CA . SER A 1 100 ? -5.156 -9.584 26.448 1.00 94.12 100 SER A CA 1
ATOM 743 C C . SER A 1 100 ? -5.030 -8.998 27.854 1.00 94.12 100 SER A C 1
ATOM 745 O O . SER A 1 100 ? -3.982 -9.114 28.489 1.00 94.12 100 SER A O 1
ATOM 747 N N . SER A 1 101 ? -6.110 -8.431 28.380 1.00 93.94 101 SER A N 1
ATOM 748 C CA . SER A 1 101 ? -6.183 -7.906 29.745 1.00 93.94 101 SER A CA 1
ATOM 749 C C . SER A 1 101 ? -7.615 -8.010 30.256 1.00 93.94 101 SER A C 1
ATOM 751 O O . SER A 1 101 ? -8.550 -7.849 29.483 1.00 93.94 101 SER A O 1
ATOM 753 N N . THR A 1 102 ? -7.806 -8.279 31.541 1.00 94.75 102 THR A N 1
ATOM 754 C CA . THR A 1 102 ? -9.139 -8.388 32.149 1.00 94.75 102 THR A CA 1
ATOM 755 C C . THR A 1 102 ? -9.406 -7.226 33.094 1.00 94.75 102 THR A C 1
ATOM 757 O O . THR A 1 102 ? -8.473 -6.704 33.704 1.00 94.75 102 THR A O 1
ATOM 760 N N . ALA A 1 103 ? -10.676 -6.863 33.260 1.00 91.44 103 ALA A N 1
ATOM 761 C CA . ALA A 1 103 ? -11.148 -5.829 34.178 1.00 91.44 103 ALA A CA 1
ATOM 762 C C . ALA A 1 103 ? -10.462 -4.457 33.994 1.00 91.44 103 ALA A C 1
ATOM 764 O O . ALA A 1 103 ? -10.294 -3.691 34.949 1.00 91.44 103 ALA A O 1
ATOM 765 N N . GLN A 1 104 ? -10.096 -4.119 32.755 1.00 94.19 104 GLN A N 1
ATOM 766 C CA . GLN A 1 104 ? -9.643 -2.778 32.395 1.00 94.19 104 GLN A CA 1
ATOM 767 C C . GLN A 1 104 ? -10.751 -1.783 32.705 1.00 94.19 104 GLN A C 1
ATOM 769 O O . GLN A 1 104 ? -11.910 -2.020 32.382 1.00 94.19 104 GLN A O 1
ATOM 774 N N . THR A 1 105 ? -10.398 -0.663 33.324 1.00 93.69 105 THR A N 1
ATOM 775 C CA . THR A 1 105 ? -11.356 0.397 33.631 1.00 93.69 105 THR A CA 1
ATOM 776 C C . THR A 1 105 ? -10.910 1.682 32.959 1.00 93.69 105 THR A C 1
ATOM 778 O O . THR A 1 105 ? -9.793 2.148 33.177 1.00 93.69 105 THR A O 1
ATOM 781 N N . ALA A 1 106 ? -11.787 2.266 32.145 1.00 93.12 106 ALA A N 1
ATOM 782 C CA . ALA A 1 106 ? -11.532 3.530 31.475 1.00 93.12 106 ALA A CA 1
ATOM 783 C C . ALA A 1 106 ? -12.670 4.516 31.726 1.00 93.12 106 ALA A C 1
ATOM 785 O O . ALA A 1 106 ? -13.845 4.206 31.526 1.00 93.12 106 ALA A O 1
ATOM 786 N N . THR A 1 107 ? -12.307 5.743 32.093 1.00 95.31 107 THR A N 1
ATOM 787 C CA . THR A 1 107 ? -13.255 6.855 32.118 1.00 95.31 107 THR A CA 1
ATOM 788 C C . THR A 1 107 ? -13.402 7.415 30.708 1.00 95.31 107 THR A C 1
ATOM 790 O O . THR A 1 107 ? -12.415 7.802 30.069 1.00 95.31 107 THR A O 1
ATOM 793 N N . ARG A 1 108 ? -14.637 7.445 30.202 1.00 95.81 108 ARG A N 1
ATOM 794 C CA . ARG A 1 108 ? -14.978 7.994 28.885 1.00 95.81 108 ARG A CA 1
ATOM 795 C C . ARG A 1 108 ? -16.199 8.891 28.986 1.00 95.81 108 ARG A C 1
ATOM 797 O O . ARG A 1 108 ? -17.153 8.590 29.700 1.00 95.81 108 ARG A O 1
ATOM 804 N N . THR A 1 109 ? -16.178 9.981 28.231 1.00 96.25 109 THR A N 1
ATOM 805 C CA . THR A 1 109 ? -17.337 10.860 28.080 1.00 96.25 109 THR A CA 1
ATOM 806 C C . THR A 1 109 ? -18.219 10.311 26.970 1.00 96.25 109 THR A C 1
ATOM 808 O O . THR A 1 109 ? -17.900 10.458 25.792 1.00 96.25 109 THR A O 1
ATOM 811 N N . LEU A 1 110 ? -19.317 9.657 27.343 1.00 95.56 110 LEU A N 1
ATOM 812 C CA . LEU A 1 110 ? -20.306 9.160 26.395 1.00 95.56 110 LEU A CA 1
ATOM 813 C C . LEU A 1 110 ? -21.189 10.306 25.908 1.00 95.56 110 LEU A C 1
ATOM 815 O O . LEU A 1 110 ? -21.671 11.120 26.696 1.00 95.56 110 LEU A O 1
ATOM 819 N N . VAL A 1 111 ? -21.435 10.344 24.603 1.00 95.06 111 VAL A N 1
ATOM 820 C CA . VAL A 1 111 ? -22.378 11.278 23.987 1.00 95.06 111 VAL A CA 1
ATOM 821 C C . VAL A 1 111 ? -23.588 10.478 23.522 1.00 95.06 111 VAL A C 1
ATOM 823 O O . VAL A 1 111 ? -23.429 9.397 22.953 1.00 95.06 111 VAL A O 1
ATOM 826 N N . LEU A 1 112 ? -24.789 10.995 23.797 1.00 95.75 112 LEU A N 1
ATOM 827 C CA . LEU A 1 112 ? -26.042 10.344 23.415 1.00 95.75 112 LEU A CA 1
ATOM 828 C C . LEU A 1 112 ? -26.043 10.028 21.914 1.00 95.75 112 LEU A C 1
ATOM 830 O O . LEU A 1 112 ? -25.709 10.891 21.102 1.00 95.75 112 LEU A O 1
ATOM 834 N N . ASP A 1 113 ? -26.376 8.782 21.579 1.00 94.62 113 ASP A N 1
ATOM 835 C CA . ASP A 1 113 ? -26.456 8.253 20.217 1.00 94.62 113 ASP A CA 1
ATOM 836 C C . ASP A 1 113 ? -25.168 8.345 19.380 1.00 94.62 113 ASP A C 1
ATOM 838 O O . ASP A 1 113 ? -25.198 8.151 18.162 1.00 94.62 113 ASP A O 1
ATOM 842 N N . LYS A 1 114 ? -24.004 8.538 20.017 1.00 95.44 114 LYS A N 1
ATOM 843 C CA . LYS A 1 114 ? -22.695 8.508 19.347 1.00 95.44 114 LYS A CA 1
ATOM 844 C C . LYS A 1 114 ? -21.793 7.402 19.881 1.00 95.44 114 LYS A C 1
ATOM 846 O O . LYS A 1 114 ? -21.799 7.086 21.068 1.00 95.44 114 LYS A O 1
ATOM 851 N N . TRP A 1 115 ? -20.990 6.837 18.984 1.00 97.00 115 TRP A N 1
ATOM 852 C CA . TRP A 1 115 ? -19.968 5.851 19.320 1.00 97.00 115 TRP A CA 1
ATOM 853 C C . TRP A 1 115 ? -18.730 6.528 19.907 1.00 97.00 115 TRP A C 1
ATOM 855 O O . TRP A 1 115 ? -18.212 7.488 19.341 1.00 97.00 115 TRP A O 1
ATOM 865 N N . VAL A 1 116 ? -18.242 6.000 21.024 1.00 96.31 116 VAL A N 1
ATOM 866 C CA . VAL A 1 116 ? -17.039 6.455 21.723 1.00 96.31 116 VAL A CA 1
ATOM 867 C C . VAL A 1 116 ? -16.086 5.278 21.877 1.00 96.31 116 VAL A C 1
ATOM 869 O O . VAL A 1 116 ? -16.503 4.188 22.263 1.00 96.31 116 VAL A O 1
ATOM 872 N N . SER A 1 117 ? -14.808 5.495 21.564 1.00 95.81 117 SER A N 1
ATOM 873 C CA . SER A 1 117 ? -13.784 4.451 21.648 1.00 95.81 117 SER A CA 1
ATOM 874 C C . SER A 1 117 ? -13.323 4.203 23.083 1.00 95.81 117 SER A C 1
ATOM 876 O O . SER A 1 117 ? -13.039 5.132 23.845 1.00 95.81 117 SER A O 1
ATOM 878 N N . LEU A 1 118 ? -13.195 2.925 23.434 1.00 93.75 118 LEU A N 1
ATOM 879 C CA . LEU A 1 118 ? -12.562 2.481 24.672 1.00 93.75 118 LEU A CA 1
ATOM 880 C C . LEU A 1 118 ? -11.029 2.533 24.583 1.00 93.75 118 LEU A C 1
ATOM 882 O O . LEU A 1 118 ? -10.370 2.646 25.614 1.00 93.75 118 LEU A O 1
ATOM 886 N N . GLY A 1 119 ? -10.468 2.577 23.370 1.00 92.50 119 GLY A N 1
ATOM 887 C CA . GLY A 1 119 ? -9.022 2.601 23.123 1.00 92.50 119 GLY A CA 1
ATOM 888 C C . GLY A 1 119 ? -8.380 1.217 22.992 1.00 92.50 119 GLY A C 1
ATOM 889 O O . GLY A 1 119 ? -7.159 1.129 22.969 1.00 92.50 119 GLY A O 1
ATOM 890 N N . ALA A 1 120 ? -9.183 0.156 22.900 1.00 93.06 120 ALA A N 1
ATOM 891 C CA . ALA A 1 120 ? -8.735 -1.213 22.665 1.00 93.06 120 ALA A CA 1
ATOM 892 C C . ALA A 1 120 ? -9.661 -1.899 21.655 1.00 93.06 120 ALA A C 1
ATOM 894 O O . ALA A 1 120 ? -10.849 -1.588 21.606 1.00 93.06 120 ALA A O 1
ATOM 895 N N . LEU A 1 121 ? -9.129 -2.828 20.864 1.00 94.31 121 LEU A N 1
ATOM 896 C CA . LEU A 1 121 ? -9.912 -3.682 19.967 1.00 94.31 121 LEU A CA 1
ATOM 897 C C . LEU A 1 121 ? -10.329 -4.973 20.676 1.00 94.31 121 LEU A C 1
ATOM 899 O O . LEU A 1 121 ? -9.737 -5.343 21.688 1.00 94.31 121 LEU A O 1
ATOM 903 N N . ASN A 1 122 ? -11.313 -5.678 20.112 1.00 94.75 122 ASN A N 1
ATOM 904 C CA . ASN A 1 122 ? -11.767 -6.985 20.601 1.00 94.75 122 ASN A CA 1
ATOM 905 C C . ASN A 1 122 ? -12.112 -6.982 22.105 1.00 94.75 122 ASN A C 1
ATOM 907 O O . ASN A 1 122 ? -11.518 -7.709 22.901 1.00 94.75 122 ASN A O 1
ATOM 911 N N . VAL A 1 123 ? -13.048 -6.121 22.501 1.00 96.00 123 VAL A N 1
ATOM 912 C CA . VAL A 1 123 ? -13.472 -5.982 23.899 1.00 96.00 123 VAL A CA 1
ATOM 913 C C . VAL A 1 123 ? -14.592 -6.958 24.256 1.00 96.00 123 VAL A C 1
ATOM 915 O O . VAL A 1 123 ? -15.478 -7.232 23.445 1.00 96.00 123 VAL A O 1
ATOM 918 N N . ALA A 1 124 ? -14.592 -7.434 25.497 1.00 95.31 124 ALA A N 1
ATOM 919 C CA . ALA A 1 124 ? -15.627 -8.296 26.062 1.00 95.31 124 ALA A CA 1
ATOM 920 C C . ALA A 1 124 ? -16.057 -7.798 27.449 1.00 95.31 124 ALA A C 1
ATOM 922 O O . ALA A 1 124 ? -15.432 -6.903 28.013 1.00 95.31 124 ALA A O 1
ATOM 923 N N . ASN A 1 125 ? -17.151 -8.351 27.983 1.00 95.00 125 ASN A N 1
ATOM 924 C CA . ASN A 1 125 ? -17.633 -8.081 29.346 1.00 95.00 125 ASN A CA 1
ATOM 925 C C . ASN A 1 125 ? -17.737 -6.583 29.698 1.00 95.00 125 ASN A C 1
ATOM 927 O O . ASN A 1 125 ? -17.443 -6.168 30.816 1.00 95.00 125 ASN A O 1
ATOM 931 N N . VAL A 1 126 ? -18.156 -5.763 28.725 1.00 94.81 126 VAL A N 1
ATOM 932 C CA . VAL A 1 126 ? -18.277 -4.313 28.903 1.00 94.81 126 VAL A CA 1
ATOM 933 C C . VAL A 1 126 ? -19.422 -4.000 29.864 1.00 94.81 126 VAL A C 1
ATOM 935 O O . VAL A 1 126 ? -20.583 -4.294 29.577 1.00 94.81 126 VAL A O 1
ATOM 938 N N . ALA A 1 127 ? -19.097 -3.352 30.976 1.00 95.88 127 ALA A N 1
ATOM 939 C CA . ALA A 1 127 ? -20.021 -2.992 32.036 1.00 95.88 127 ALA A CA 1
ATOM 940 C C . ALA A 1 127 ? -19.906 -1.505 32.390 1.00 95.88 127 ALA A C 1
ATOM 942 O O . ALA A 1 127 ? -18.816 -0.940 32.492 1.00 95.88 127 ALA A O 1
ATOM 943 N N . ILE A 1 128 ? -21.060 -0.877 32.618 1.00 94.81 128 ILE A N 1
ATOM 944 C CA . ILE A 1 128 ? -21.178 0.474 33.167 1.00 94.81 128 ILE A CA 1
ATOM 945 C C . ILE A 1 128 ? -22.049 0.362 34.415 1.00 94.81 128 ILE A C 1
ATOM 947 O O . ILE A 1 128 ? -23.148 -0.190 34.358 1.00 94.81 128 ILE A O 1
ATOM 951 N N . THR A 1 129 ? -21.575 0.881 35.546 1.00 93.69 129 THR A N 1
ATOM 952 C CA . THR A 1 129 ? -22.276 0.752 36.830 1.00 93.69 129 THR A CA 1
ATOM 953 C C . THR A 1 129 ? -23.710 1.280 36.748 1.00 93.69 129 THR A C 1
ATOM 955 O O . THR A 1 129 ? -23.941 2.438 36.396 1.00 93.69 129 THR A O 1
ATOM 958 N N . GLY A 1 130 ? -24.672 0.422 37.099 1.00 92.56 130 GLY A N 1
ATOM 959 C CA . GLY A 1 130 ? -26.098 0.755 37.118 1.00 92.56 130 GLY A CA 1
ATOM 960 C C . GLY A 1 130 ? -26.751 0.867 35.737 1.00 92.56 130 GLY A C 1
ATOM 961 O O . GLY A 1 130 ? -27.817 1.470 35.639 1.00 92.56 130 GLY A O 1
ATOM 962 N N . LYS A 1 131 ? -26.118 0.338 34.681 1.00 94.88 131 LYS A N 1
ATOM 963 C CA . LYS A 1 131 ? -26.607 0.378 33.297 1.00 94.88 131 LYS A CA 1
ATOM 964 C C . LYS A 1 131 ? -26.617 -1.007 32.668 1.00 94.88 131 LYS A C 1
ATOM 966 O O . LYS A 1 131 ? -25.750 -1.831 32.943 1.00 94.88 131 LYS A O 1
ATOM 971 N N . THR A 1 132 ? -27.574 -1.231 31.777 1.00 95.19 132 THR A N 1
ATOM 972 C CA . THR A 1 132 ? -27.819 -2.527 31.139 1.00 95.19 132 THR A CA 1
ATOM 973 C C . THR A 1 132 ? -27.467 -2.480 29.654 1.00 95.19 132 THR A C 1
ATOM 975 O O . THR A 1 132 ? -27.972 -1.635 28.911 1.00 95.19 132 THR A O 1
ATOM 978 N N . LEU A 1 133 ? -26.621 -3.407 29.201 1.00 94.44 133 LEU A N 1
ATOM 979 C CA . LEU A 1 133 ? -26.304 -3.584 27.782 1.00 94.44 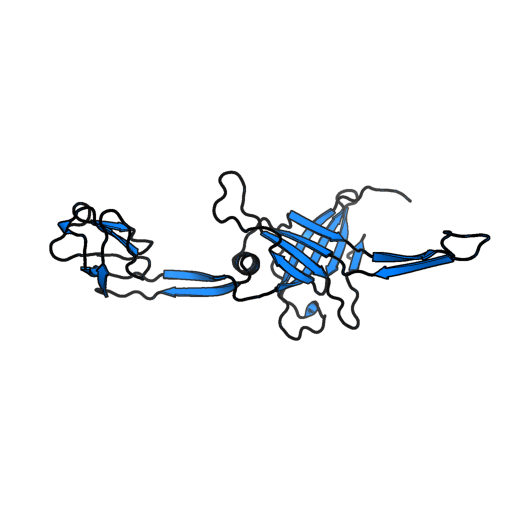133 LEU A CA 1
ATOM 980 C C . LEU A 1 133 ? -27.580 -3.908 26.983 1.00 94.44 133 LEU A C 1
ATOM 982 O O . LEU A 1 133 ? -28.399 -4.711 27.417 1.00 94.44 133 LEU A O 1
ATOM 986 N N . GLY A 1 134 ? -27.751 -3.289 25.816 1.00 94.06 134 GLY A N 1
ATOM 987 C CA . GLY A 1 134 ? -28.928 -3.437 24.953 1.00 94.06 134 GLY A CA 1
ATOM 988 C C . GLY A 1 134 ? -30.080 -2.483 25.286 1.00 94.06 134 GLY A C 1
ATOM 989 O O . GLY A 1 134 ? -30.869 -2.175 24.398 1.00 94.06 134 GLY A O 1
ATOM 990 N N . THR A 1 135 ? -30.132 -1.955 26.513 1.00 93.88 135 THR A N 1
ATOM 991 C CA . THR A 1 135 ? -31.165 -0.997 26.952 1.00 93.88 135 THR A CA 1
ATOM 992 C C . THR A 1 135 ? -30.592 0.406 27.133 1.00 93.88 135 THR A C 1
ATOM 994 O O . THR A 1 135 ? -31.101 1.376 26.579 1.00 93.88 135 THR A O 1
ATOM 997 N N . ASP A 1 136 ? -29.512 0.525 27.904 1.00 95.19 136 ASP A N 1
ATOM 998 C CA . ASP A 1 136 ? -28.880 1.801 28.243 1.00 95.19 136 ASP A CA 1
ATOM 999 C C . ASP A 1 136 ? -27.733 2.167 27.300 1.00 95.19 136 ASP A C 1
ATOM 1001 O O . ASP A 1 136 ? -27.484 3.344 27.022 1.00 95.19 136 ASP A O 1
ATOM 1005 N N . PHE A 1 137 ? -27.019 1.155 26.813 1.00 96.69 137 PHE A N 1
ATOM 1006 C CA . PHE A 1 137 ? -25.897 1.303 25.897 1.00 96.69 137 PHE A CA 1
ATOM 1007 C C . PHE A 1 137 ? -25.767 0.084 24.986 1.00 96.69 137 PHE A C 1
ATOM 1009 O O . PHE A 1 137 ? -26.254 -0.999 25.297 1.00 96.69 137 PHE A O 1
ATOM 1016 N N . VAL A 1 138 ? -25.073 0.255 23.865 1.00 97.25 138 VAL A N 1
ATOM 1017 C CA . VAL A 1 138 ? -24.686 -0.823 22.945 1.00 97.25 138 VAL A CA 1
ATOM 1018 C C . VAL A 1 138 ? -23.191 -0.775 22.683 1.00 97.25 138 VAL A C 1
ATOM 1020 O O . VAL A 1 138 ? -22.553 0.269 22.837 1.00 97.25 138 VAL A O 1
ATOM 1023 N N . VAL A 1 139 ? -22.632 -1.915 22.284 1.00 96.88 139 VAL A N 1
ATOM 1024 C CA . VAL A 1 139 ? -21.189 -2.100 22.123 1.00 96.88 139 VAL A CA 1
ATOM 1025 C C . VAL A 1 139 ? -20.895 -2.708 20.759 1.00 96.88 139 VAL A C 1
ATOM 1027 O O . VAL A 1 139 ? -21.516 -3.690 20.360 1.00 96.88 139 VAL A O 1
ATOM 1030 N N . ASN A 1 140 ? -19.913 -2.149 20.059 1.00 96.88 140 ASN A N 1
ATOM 1031 C CA . ASN A 1 140 ? -19.232 -2.822 18.965 1.00 96.88 140 ASN A CA 1
ATOM 1032 C C . ASN A 1 140 ? -17.964 -3.465 19.532 1.00 96.88 140 ASN A C 1
ATOM 1034 O O . ASN A 1 140 ? -16.937 -2.801 19.671 1.00 96.88 140 ASN A O 1
ATOM 1038 N N . ALA A 1 141 ? -18.059 -4.751 19.876 1.00 94.00 141 ALA A N 1
ATOM 1039 C CA . ALA A 1 141 ? -16.987 -5.491 20.539 1.00 94.00 141 ALA A CA 1
ATOM 1040 C C . ALA A 1 141 ? -15.693 -5.530 19.709 1.00 94.00 141 ALA A C 1
ATOM 1042 O O . ALA A 1 141 ? -14.603 -5.396 20.253 1.00 94.00 141 ALA A O 1
ATOM 1043 N N . ARG A 1 142 ? -15.795 -5.633 18.376 1.00 93.06 142 ARG A N 1
ATOM 1044 C CA . ARG A 1 142 ? -14.613 -5.712 17.500 1.00 93.06 142 ARG A CA 1
ATOM 1045 C C . ARG A 1 142 ? -13.826 -4.407 17.493 1.00 93.06 142 ARG A C 1
ATOM 1047 O O . ARG A 1 142 ? -12.616 -4.430 17.681 1.00 93.06 142 ARG A O 1
ATOM 1054 N N . LEU A 1 143 ? -14.523 -3.285 17.306 1.00 92.81 143 LEU A N 1
ATOM 1055 C CA . LEU A 1 143 ? -13.910 -1.954 17.232 1.00 92.81 143 LEU A CA 1
ATOM 1056 C C . LEU A 1 143 ? -13.696 -1.301 18.607 1.00 92.81 143 LEU A C 1
ATOM 1058 O O . LEU A 1 143 ? -13.151 -0.203 18.675 1.00 92.81 143 LEU A O 1
ATOM 1062 N N . GLY A 1 144 ? -14.167 -1.931 19.689 1.00 94.69 144 GLY A N 1
ATOM 1063 C CA . GLY A 1 144 ? -14.089 -1.368 21.036 1.00 94.69 144 GLY A CA 1
ATOM 1064 C C . GLY A 1 144 ? -14.862 -0.067 21.198 1.00 94.69 144 GLY A C 1
ATOM 1065 O O . GLY A 1 144 ? -14.402 0.8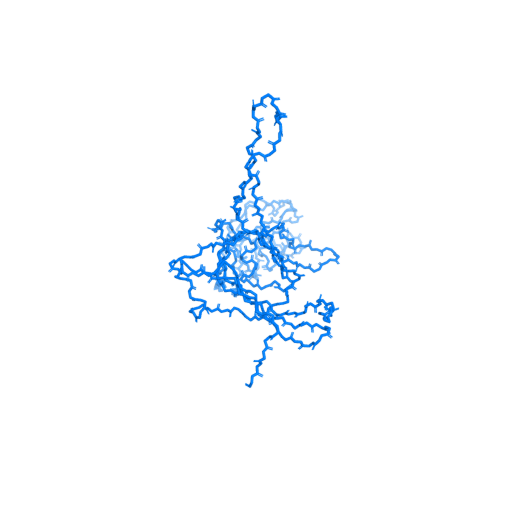45 21.884 1.00 94.69 144 GLY A O 1
ATOM 1066 N N . LEU A 1 145 ? -16.014 0.051 20.535 1.00 96.31 145 LEU A N 1
ATOM 1067 C CA . LEU A 1 145 ? -16.840 1.255 20.593 1.00 96.31 145 LEU A CA 1
ATOM 1068 C C . LEU A 1 145 ? -18.050 1.034 21.496 1.00 96.31 145 LEU A C 1
ATOM 1070 O O . LEU A 1 145 ? -18.700 -0.007 21.425 1.00 96.31 145 LEU A O 1
ATOM 1074 N N . VAL A 1 146 ? -18.402 2.046 22.281 1.00 96.56 146 VAL A N 1
ATOM 1075 C CA . VAL A 1 146 ? -19.603 2.069 23.124 1.00 96.56 146 VAL A CA 1
ATOM 1076 C C . VAL A 1 146 ? -20.474 3.248 22.724 1.00 96.56 146 VAL A C 1
ATOM 1078 O O . VAL A 1 146 ? -19.967 4.343 22.491 1.00 96.56 146 VAL A O 1
ATOM 1081 N N . LYS A 1 147 ? -21.788 3.042 22.652 1.00 96.94 147 LYS A N 1
ATOM 1082 C CA . LYS A 1 147 ? -22.769 4.096 22.384 1.00 96.94 147 LYS A CA 1
ATOM 1083 C C . LYS A 1 147 ? -23.838 4.103 23.466 1.00 96.94 147 LYS A C 1
ATOM 1085 O O . LYS A 1 147 ? -24.456 3.072 23.717 1.00 96.94 147 LYS A O 1
ATOM 1090 N N . ALA A 1 148 ? -24.074 5.263 24.073 1.00 96.62 148 ALA A N 1
ATOM 1091 C CA . ALA A 1 148 ? -25.191 5.469 24.991 1.00 96.62 148 ALA A CA 1
ATOM 1092 C C . ALA A 1 148 ? -26.504 5.597 24.203 1.00 96.62 148 ALA A C 1
ATOM 1094 O O . ALA A 1 148 ? -26.559 6.357 23.238 1.00 96.62 148 ALA A O 1
ATOM 1095 N N . LEU A 1 149 ? -27.545 4.884 24.632 1.00 96.00 149 LEU A N 1
ATOM 1096 C CA . LEU A 1 149 ? -28.883 4.912 24.026 1.00 96.00 149 LEU A CA 1
ATOM 1097 C C . LEU A 1 149 ? -29.852 5.860 24.746 1.00 96.00 149 LEU A C 1
ATOM 1099 O O . LEU A 1 149 ? -30.929 6.152 24.238 1.00 96.00 149 LEU A O 1
ATOM 1103 N N . ASN A 1 150 ? -29.500 6.327 25.947 1.00 93.88 150 ASN A N 1
ATOM 1104 C CA . ASN A 1 150 ? -30.322 7.265 26.706 1.00 93.88 150 ASN A CA 1
ATOM 1105 C C . ASN A 1 150 ? -29.487 8.320 27.440 1.00 93.88 150 ASN A C 1
ATOM 1107 O O . ASN A 1 150 ? -28.296 8.142 27.716 1.00 93.88 150 ASN A O 1
ATOM 1111 N N . SER A 1 151 ? -30.132 9.441 27.769 1.00 90.19 151 SER A N 1
ATOM 1112 C CA . SER A 1 151 ? -29.496 10.595 28.414 1.00 90.19 151 SER A CA 1
ATOM 1113 C C . SER A 1 151 ? -28.911 10.265 29.789 1.00 90.19 151 SER A C 1
ATOM 1115 O O . SER A 1 151 ? -27.871 10.807 30.151 1.00 90.19 151 SER A O 1
ATOM 1117 N N . GLY A 1 152 ? -29.505 9.321 30.530 1.00 88.25 152 GLY A N 1
ATOM 1118 C CA . GLY A 1 152 ? -28.982 8.865 31.823 1.00 88.25 152 GLY A CA 1
ATOM 1119 C C . GLY A 1 152 ? -27.645 8.116 31.728 1.00 88.25 152 GLY A C 1
ATOM 1120 O O . GLY A 1 152 ? -26.953 7.938 32.737 1.00 88.25 152 GLY A O 1
ATOM 1121 N N . THR A 1 153 ? -27.283 7.655 30.532 1.00 91.19 153 THR A N 1
ATOM 1122 C CA . THR A 1 153 ? -26.035 6.933 30.244 1.00 91.19 153 THR A CA 1
ATOM 1123 C C . THR A 1 153 ? -24.989 7.825 29.580 1.00 91.19 153 THR A C 1
ATOM 1125 O O . THR A 1 153 ? -23.802 7.517 29.650 1.00 91.19 153 THR A O 1
ATOM 1128 N N . ALA A 1 154 ? -25.396 8.966 29.022 1.00 93.19 154 ALA A N 1
ATOM 1129 C CA . ALA A 1 154 ? -24.479 9.992 28.544 1.00 93.19 154 ALA A CA 1
ATOM 1130 C C . ALA A 1 154 ? -23.692 10.653 29.699 1.00 93.19 154 ALA A C 1
ATOM 1132 O O . ALA A 1 154 ? -24.038 10.540 30.880 1.00 93.19 154 ALA A O 1
ATOM 1133 N N . GLY A 1 155 ? -22.614 11.348 29.342 1.00 93.75 155 GLY A N 1
ATOM 1134 C CA . GLY A 1 155 ? -21.687 11.994 30.267 1.00 93.75 155 GLY A CA 1
ATOM 1135 C C . GLY A 1 155 ? -20.477 11.128 30.616 1.00 93.75 155 GLY A C 1
ATOM 1136 O O . GLY A 1 155 ? -20.233 10.086 30.011 1.00 93.75 155 GLY A O 1
ATOM 1137 N N . SER A 1 156 ? -19.686 11.589 31.584 1.00 95.75 156 SER A N 1
ATOM 1138 C CA . SER A 1 156 ? -18.508 10.860 32.060 1.00 95.75 156 SER A CA 1
ATOM 1139 C C . SER A 1 156 ? -18.931 9.576 32.774 1.00 95.75 156 SER A C 1
ATOM 1141 O O . SER A 1 156 ? -19.669 9.628 33.762 1.00 95.75 156 SER A O 1
ATOM 1143 N N . LYS A 1 157 ? -18.487 8.426 32.263 1.00 94.44 157 LYS A N 1
ATOM 1144 C CA . LYS A 1 157 ? -18.747 7.104 32.838 1.00 94.44 157 LYS A CA 1
ATOM 1145 C C . LYS A 1 157 ? -17.442 6.347 33.020 1.00 94.44 157 LYS A C 1
ATOM 1147 O O . LYS A 1 157 ? -16.574 6.382 32.149 1.00 94.44 157 LYS A O 1
ATOM 1152 N N . SER A 1 158 ? -17.343 5.644 34.144 1.00 95.75 158 SER A N 1
ATOM 1153 C CA . SER A 1 158 ? -16.358 4.585 34.332 1.00 95.75 158 SER A CA 1
ATOM 1154 C C . SER A 1 158 ? -16.887 3.324 33.657 1.00 95.75 158 SER A C 1
ATOM 1156 O O . SER A 1 158 ? -18.008 2.898 33.950 1.00 95.75 158 SER A O 1
ATOM 1158 N N . ILE A 1 159 ? -16.120 2.783 32.718 1.00 95.75 159 ILE A N 1
ATOM 1159 C CA . ILE A 1 159 ? -16.487 1.610 31.929 1.00 95.75 159 ILE A CA 1
ATOM 1160 C C . ILE A 1 159 ? -15.452 0.531 32.210 1.00 95.75 159 ILE A C 1
ATOM 1162 O O . ILE A 1 159 ? -14.264 0.758 31.974 1.00 95.75 159 ILE A O 1
ATOM 1166 N N . THR A 1 160 ? -15.903 -0.622 32.695 1.00 97.06 160 THR A N 1
ATOM 1167 C CA . THR A 1 160 ? -15.052 -1.796 32.906 1.00 97.06 160 THR A CA 1
ATOM 1168 C C . THR A 1 160 ? -15.235 -2.766 31.750 1.00 97.06 160 THR A C 1
ATOM 1170 O O . THR A 1 160 ? -16.358 -2.970 31.299 1.00 97.06 160 THR A O 1
ATOM 1173 N N . PHE A 1 161 ? -14.152 -3.330 31.229 1.00 97.00 161 PHE A N 1
ATOM 1174 C CA . PHE A 1 161 ? -14.182 -4.258 30.105 1.00 97.00 161 PHE A CA 1
ATOM 1175 C C . PHE A 1 161 ? -12.954 -5.166 30.109 1.00 97.00 161 PHE A C 1
ATOM 1177 O O . PHE A 1 161 ? -11.917 -4.848 30.688 1.00 97.00 161 PHE A O 1
ATOM 1184 N N . ASP A 1 162 ? -13.072 -6.285 29.416 1.00 96.69 162 ASP A N 1
ATOM 1185 C CA . ASP A 1 162 ? -11.954 -7.150 29.080 1.00 96.69 162 ASP A CA 1
ATOM 1186 C C . ASP A 1 162 ? -11.467 -6.822 27.670 1.00 96.69 162 ASP A C 1
ATOM 1188 O O . ASP A 1 162 ? -12.235 -6.408 26.801 1.00 96.69 162 ASP A O 1
ATOM 1192 N N . VAL A 1 163 ? -10.179 -7.022 27.446 1.00 96.12 163 VAL A N 1
ATOM 1193 C CA . VAL A 1 163 ? -9.483 -6.831 26.180 1.00 96.12 163 VAL A CA 1
ATOM 1194 C C . VAL A 1 163 ? -8.980 -8.191 25.725 1.00 96.12 163 VAL A C 1
ATOM 1196 O O . VAL A 1 163 ? -8.199 -8.839 26.422 1.00 96.12 163 VAL A O 1
ATOM 1199 N N . GLY A 1 164 ? -9.426 -8.634 24.555 1.00 93.69 164 GLY A N 1
ATOM 1200 C CA . GLY A 1 164 ? -8.896 -9.815 23.891 1.00 93.69 164 GLY A CA 1
ATOM 1201 C C . GLY A 1 164 ? -7.583 -9.512 23.172 1.00 93.69 164 GLY A C 1
ATOM 1202 O O . GLY A 1 164 ? -7.339 -8.386 22.730 1.00 93.69 164 GLY A O 1
ATOM 1203 N N . ALA A 1 165 ? -6.737 -10.531 23.024 1.00 94.25 165 ALA A N 1
ATOM 1204 C CA . ALA A 1 165 ? -5.544 -10.408 22.198 1.00 94.25 165 ALA A CA 1
ATOM 1205 C C . ALA A 1 165 ? -5.933 -10.226 20.721 1.00 94.25 165 ALA A C 1
ATOM 1207 O O . ALA A 1 165 ? -6.907 -10.821 20.248 1.00 94.25 165 ALA A O 1
ATOM 1208 N N . VAL A 1 166 ? -5.174 -9.402 20.002 1.00 94.44 166 VAL A N 1
ATOM 1209 C CA . VAL A 1 166 ? -5.324 -9.191 18.557 1.00 94.44 166 VAL A CA 1
ATOM 1210 C C . VAL A 1 166 ? -3.937 -9.208 17.937 1.00 94.44 166 VAL A C 1
ATOM 1212 O O . VAL A 1 166 ? -3.039 -8.521 18.418 1.00 94.44 166 VAL A O 1
ATOM 1215 N N . ALA A 1 167 ? -3.772 -9.988 16.876 1.00 92.94 167 ALA A N 1
ATOM 1216 C CA . ALA A 1 167 ? -2.569 -10.020 16.059 1.00 92.94 167 ALA A CA 1
ATOM 1217 C C . ALA A 1 167 ? -2.955 -9.791 14.597 1.00 92.94 167 ALA A C 1
ATOM 1219 O O . ALA A 1 167 ? -4.053 -10.161 14.176 1.00 92.94 167 ALA A O 1
ATOM 1220 N N . GLY A 1 168 ? -2.064 -9.165 13.844 1.00 90.44 168 GLY A N 1
ATOM 1221 C CA . GLY A 1 168 ? -2.239 -8.891 12.424 1.00 90.44 168 GLY A CA 1
ATOM 1222 C C . GLY A 1 168 ? -1.135 -7.967 11.946 1.00 90.44 168 GLY A C 1
ATOM 1223 O O . GLY A 1 168 ? -0.062 -7.933 12.543 1.00 90.44 168 GLY A O 1
ATOM 1224 N N . ASP A 1 169 ? -1.436 -7.160 10.940 1.00 91.38 169 ASP A N 1
ATOM 1225 C CA . ASP A 1 169 ? -0.486 -6.226 10.349 1.00 91.38 169 ASP A CA 1
ATOM 1226 C C . ASP A 1 169 ? -0.976 -4.784 10.475 1.00 91.38 169 ASP A C 1
ATOM 1228 O O . ASP A 1 169 ? -2.175 -4.500 10.547 1.00 91.38 169 ASP A O 1
ATOM 1232 N N . LYS A 1 170 ? -0.026 -3.857 10.538 1.00 90.62 170 LYS A N 1
ATOM 1233 C CA . LYS A 1 170 ? -0.248 -2.424 10.676 1.00 90.62 170 LYS A CA 1
ATOM 1234 C C . LYS A 1 170 ? 0.551 -1.687 9.622 1.00 90.62 170 LYS A C 1
ATOM 1236 O O . LYS A 1 170 ? 1.772 -1.817 9.553 1.00 90.62 170 LYS A O 1
ATOM 1241 N N . ILE A 1 171 ? -0.150 -0.815 8.908 1.00 90.69 171 ILE A N 1
ATOM 1242 C CA . ILE A 1 171 ? 0.449 0.153 8.000 1.00 90.69 171 ILE A CA 1
ATOM 1243 C C . ILE A 1 171 ? 0.315 1.544 8.612 1.00 90.69 171 ILE A C 1
ATOM 1245 O O . ILE A 1 171 ? -0.781 1.960 8.993 1.00 90.69 171 ILE A O 1
ATOM 1249 N N . VAL A 1 172 ? 1.431 2.264 8.715 1.00 89.00 172 VAL A N 1
ATOM 1250 C CA . VAL A 1 172 ? 1.438 3.691 9.057 1.00 89.00 172 VAL A CA 1
ATOM 1251 C C . VAL A 1 172 ? 1.686 4.467 7.774 1.00 89.00 172 VAL A C 1
ATOM 1253 O O . VAL A 1 172 ? 2.800 4.461 7.269 1.00 89.00 172 VAL A O 1
ATOM 1256 N N . ALA A 1 173 ? 0.639 5.091 7.236 1.00 87.25 173 ALA A N 1
ATOM 1257 C CA . ALA A 1 173 ? 0.700 5.846 5.986 1.00 87.25 173 ALA A CA 1
ATOM 1258 C C . ALA A 1 173 ? 1.530 7.137 6.112 1.00 87.25 173 ALA A C 1
ATOM 1260 O O . ALA A 1 173 ? 1.589 7.736 7.188 1.00 87.25 173 ALA A O 1
ATOM 1261 N N . GLY A 1 174 ? 2.104 7.590 4.994 1.00 83.38 174 GLY A N 1
ATOM 1262 C CA . GLY A 1 174 ? 2.797 8.879 4.879 1.00 83.38 174 GLY A CA 1
ATOM 1263 C C . GLY A 1 174 ? 4.117 8.986 5.648 1.00 83.38 174 GLY A C 1
ATOM 1264 O O . GLY A 1 174 ? 4.539 10.091 5.980 1.00 83.38 174 GLY A O 1
ATOM 1265 N N . THR A 1 175 ? 4.745 7.859 5.976 1.00 84.19 175 THR A N 1
ATOM 1266 C CA . THR A 1 175 ? 6.074 7.832 6.605 1.00 84.19 175 THR A CA 1
ATOM 1267 C C . THR A 1 175 ? 7.193 7.984 5.584 1.00 84.19 175 THR A C 1
ATOM 1269 O O . THR A 1 175 ? 8.237 8.535 5.914 1.00 84.19 175 THR A O 1
ATOM 1272 N N . GLU A 1 176 ? 6.966 7.521 4.355 1.00 81.56 176 GLU A N 1
ATOM 1273 C CA . GLU A 1 176 ? 7.919 7.590 3.252 1.00 81.56 176 GLU A CA 1
ATOM 1274 C C . GLU A 1 176 ? 7.520 8.684 2.258 1.00 81.56 176 GLU A C 1
ATOM 1276 O O . GLU A 1 176 ? 6.349 9.026 2.106 1.00 81.56 176 GLU A O 1
ATOM 1281 N N . SER A 1 177 ? 8.506 9.266 1.576 1.00 80.62 177 SER A N 1
ATOM 1282 C CA . SER A 1 177 ? 8.257 10.313 0.567 1.00 80.62 177 SER A CA 1
ATOM 1283 C C . SER A 1 177 ? 8.205 9.755 -0.854 1.00 80.62 177 SER A C 1
ATOM 1285 O O . SER A 1 177 ? 7.519 10.295 -1.718 1.00 80.62 177 SER A O 1
ATOM 1287 N N . VAL A 1 178 ? 8.966 8.691 -1.097 1.00 83.94 178 VAL A N 1
ATOM 1288 C CA . VAL A 1 178 ? 9.127 8.032 -2.390 1.00 83.94 178 VAL A CA 1
ATOM 1289 C C . VAL A 1 178 ? 9.544 6.591 -2.140 1.00 83.94 178 VAL A C 1
ATOM 1291 O O . VAL A 1 178 ? 10.110 6.291 -1.088 1.00 83.94 178 VAL A O 1
ATOM 1294 N N . ILE A 1 179 ? 9.273 5.708 -3.095 1.00 86.81 179 ILE A N 1
ATOM 1295 C CA . ILE A 1 179 ? 9.658 4.303 -2.995 1.00 86.81 179 ILE A CA 1
ATOM 1296 C C . ILE A 1 179 ? 10.497 3.944 -4.208 1.00 86.81 179 ILE A C 1
ATOM 1298 O O . ILE A 1 179 ? 10.100 4.195 -5.344 1.00 86.81 179 ILE A O 1
ATOM 1302 N N . ASP A 1 180 ? 11.659 3.351 -3.958 1.00 90.62 180 ASP A N 1
ATOM 1303 C CA . ASP A 1 180 ? 12.536 2.866 -5.010 1.00 90.62 180 ASP A CA 1
ATOM 1304 C C . ASP A 1 180 ? 12.317 1.360 -5.223 1.00 90.62 180 ASP A C 1
ATOM 1306 O O . ASP A 1 180 ? 12.384 0.574 -4.276 1.00 90.62 180 ASP A O 1
ATOM 1310 N N . TYR A 1 181 ? 12.098 0.951 -6.473 1.00 90.38 181 TYR A N 1
ATOM 1311 C CA . TYR A 1 181 ? 11.956 -0.451 -6.872 1.00 90.38 181 TYR A CA 1
ATOM 1312 C C . TYR A 1 181 ? 12.951 -0.842 -7.960 1.00 90.38 181 TYR A C 1
ATOM 1314 O O . TYR A 1 181 ? 13.342 -0.023 -8.792 1.00 90.38 181 TYR A O 1
ATOM 1322 N N . ALA A 1 182 ? 13.307 -2.121 -7.999 1.00 90.69 182 ALA A N 1
ATOM 1323 C CA . ALA A 1 182 ? 13.796 -2.779 -9.203 1.00 90.69 182 ALA A CA 1
ATOM 1324 C C . ALA A 1 182 ? 12.654 -3.609 -9.797 1.00 90.69 182 ALA A C 1
ATOM 1326 O O . ALA A 1 182 ? 11.918 -4.259 -9.051 1.00 90.69 182 ALA A O 1
ATOM 1327 N N . LEU A 1 183 ? 12.505 -3.586 -11.123 1.00 90.00 183 LEU A N 1
ATOM 1328 C CA . LEU A 1 183 ? 11.460 -4.332 -11.827 1.00 90.00 183 LEU A CA 1
ATOM 1329 C C . LEU A 1 183 ? 12.097 -5.387 -12.726 1.00 90.00 183 LEU A C 1
ATOM 1331 O O . LEU A 1 183 ? 13.028 -5.094 -13.481 1.00 90.00 183 LEU A O 1
ATOM 1335 N N . LEU A 1 184 ? 11.554 -6.597 -12.664 1.00 89.38 184 LEU A N 1
ATOM 1336 C CA . LEU A 1 184 ? 11.904 -7.702 -13.541 1.00 89.38 184 LEU A CA 1
ATOM 1337 C C . LEU A 1 184 ? 10.615 -8.262 -14.133 1.00 89.38 184 LEU A C 1
ATOM 1339 O O . LEU A 1 184 ? 9.697 -8.602 -13.391 1.00 89.38 184 LEU A O 1
ATOM 1343 N N . MET A 1 185 ? 10.527 -8.331 -15.458 1.00 88.19 185 MET A N 1
ATOM 1344 C CA . MET A 1 185 ? 9.352 -8.878 -16.125 1.00 88.19 185 MET A CA 1
ATOM 1345 C C . MET A 1 185 ? 9.751 -9.955 -17.120 1.00 88.19 185 MET A C 1
ATOM 1347 O O . MET A 1 185 ? 10.466 -9.691 -18.089 1.00 88.19 185 MET A O 1
ATOM 1351 N N . GLU A 1 186 ? 9.243 -11.156 -16.887 1.00 87.12 186 GLU A N 1
ATOM 1352 C CA . GLU A 1 186 ? 9.266 -12.240 -17.858 1.00 87.12 186 GLU A CA 1
ATOM 1353 C C . GLU A 1 186 ? 8.030 -12.108 -18.743 1.00 87.12 186 GLU A C 1
ATOM 1355 O O . GLU A 1 186 ? 6.912 -11.991 -18.240 1.00 87.12 186 GLU A O 1
ATOM 1360 N N . VAL A 1 187 ? 8.218 -12.109 -20.060 1.00 86.00 187 VAL A N 1
ATOM 1361 C CA . VAL A 1 187 ? 7.124 -12.039 -21.029 1.00 86.00 187 VAL A CA 1
ATOM 1362 C C . VAL A 1 187 ? 7.205 -13.185 -22.022 1.00 86.00 187 VAL A C 1
ATOM 1364 O O . VAL A 1 187 ? 8.283 -13.641 -22.370 1.00 86.00 187 VAL A O 1
ATOM 1367 N N . GLU A 1 188 ? 6.063 -13.608 -22.541 1.00 86.25 188 GLU A N 1
ATOM 1368 C CA . GLU A 1 188 ? 5.946 -14.523 -23.671 1.00 86.25 188 GLU A CA 1
ATOM 1369 C C . GLU A 1 188 ? 5.109 -13.834 -24.744 1.00 86.25 188 GLU A C 1
ATOM 1371 O O . GLU A 1 188 ? 4.008 -13.335 -24.474 1.00 86.25 188 GLU A O 1
ATOM 1376 N N . ASN A 1 189 ? 5.624 -13.778 -25.970 1.00 82.56 189 ASN A N 1
ATOM 1377 C CA . ASN A 1 189 ? 4.832 -13.301 -27.089 1.00 82.56 189 ASN A CA 1
ATOM 1378 C C . ASN A 1 189 ? 3.800 -14.371 -27.461 1.00 82.56 189 ASN A C 1
ATOM 1380 O O . ASN A 1 189 ? 4.134 -15.472 -27.874 1.00 82.56 189 ASN A O 1
ATOM 1384 N N . SER A 1 190 ? 2.522 -14.038 -27.360 1.00 82.06 190 SER A N 1
ATOM 1385 C CA . SER A 1 190 ? 1.422 -14.970 -27.619 1.00 82.06 190 SER A CA 1
ATOM 1386 C C . SER A 1 190 ? 1.275 -15.332 -29.099 1.00 82.06 190 SER A C 1
ATOM 1388 O O . SER A 1 190 ? 0.567 -16.282 -29.420 1.00 82.06 190 SER A O 1
ATOM 1390 N N . SER A 1 191 ? 1.926 -14.591 -30.001 1.00 78.62 191 SER A N 1
ATOM 1391 C CA . SER A 1 191 ? 1.881 -14.859 -31.441 1.00 78.62 191 SER A CA 1
ATOM 1392 C C . SER A 1 191 ? 2.863 -15.943 -31.896 1.00 78.62 191 SER A C 1
ATOM 1394 O O . SER A 1 191 ? 2.570 -16.650 -32.856 1.00 78.62 191 SER A O 1
ATOM 1396 N N . ASP A 1 192 ? 4.029 -16.058 -31.257 1.00 79.56 192 ASP A N 1
ATOM 1397 C CA . ASP A 1 192 ? 5.096 -16.996 -31.649 1.00 79.56 192 ASP A CA 1
ATOM 1398 C C . ASP A 1 192 ? 5.626 -17.856 -30.487 1.00 79.56 192 ASP A C 1
ATOM 1400 O O . ASP A 1 192 ? 6.442 -18.748 -30.710 1.00 79.56 192 ASP A O 1
ATOM 1404 N N . GLY A 1 193 ? 5.134 -17.634 -29.266 1.00 79.50 193 GLY A N 1
ATOM 1405 C CA . GLY A 1 193 ? 5.531 -18.351 -28.057 1.00 79.50 193 GLY A CA 1
ATOM 1406 C C . GLY A 1 193 ? 6.946 -18.026 -27.583 1.00 79.50 193 GLY A C 1
ATOM 1407 O O . GLY A 1 193 ? 7.449 -18.704 -26.689 1.00 79.50 193 GLY A O 1
ATOM 1408 N N . LEU A 1 194 ? 7.618 -17.034 -28.176 1.00 83.50 194 LEU A N 1
ATOM 1409 C CA . LEU A 1 194 ? 8.995 -16.724 -27.821 1.00 83.50 194 LEU A CA 1
ATOM 1410 C C . LEU A 1 194 ? 9.046 -15.911 -26.520 1.00 83.50 194 LEU A C 1
ATOM 1412 O O . LEU A 1 194 ? 8.335 -14.903 -26.393 1.00 83.50 194 LEU A O 1
ATOM 1416 N N . PRO A 1 195 ? 9.890 -16.312 -25.554 1.00 86.25 195 PRO A N 1
ATOM 1417 C CA . PRO A 1 195 ? 10.024 -15.588 -24.307 1.00 86.25 195 PRO A CA 1
ATOM 1418 C C . PRO A 1 195 ? 10.877 -14.330 -24.487 1.00 86.25 195 PRO A C 1
ATOM 1420 O O . PRO A 1 195 ? 11.709 -14.215 -25.390 1.00 86.25 195 PRO A O 1
ATOM 1423 N N . GLY A 1 196 ? 10.695 -13.377 -23.590 1.00 86.31 196 GLY A N 1
ATOM 1424 C CA . GLY A 1 196 ? 11.474 -12.161 -23.489 1.00 86.31 196 GLY A CA 1
ATOM 1425 C C . GLY A 1 196 ? 11.636 -11.739 -22.037 1.00 86.31 196 GLY A C 1
ATOM 1426 O O . GLY A 1 196 ? 10.896 -12.170 -21.154 1.00 86.31 196 GLY A O 1
ATOM 1427 N N . LEU A 1 197 ? 12.622 -10.884 -21.794 1.00 87.88 197 LEU A N 1
ATOM 1428 C CA . LEU A 1 197 ? 12.948 -10.395 -20.459 1.00 87.88 197 LEU A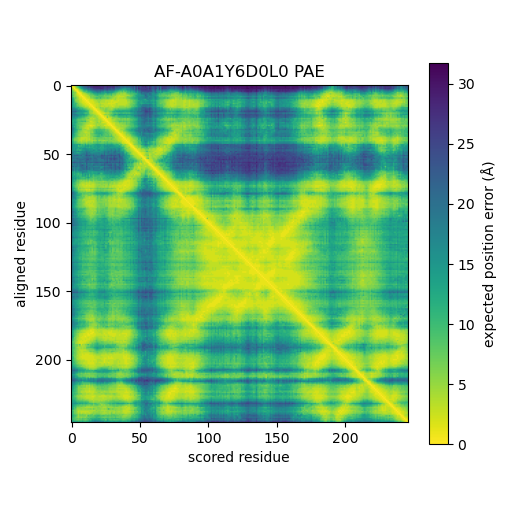 CA 1
ATOM 1429 C C . LEU A 1 197 ? 13.105 -8.881 -20.474 1.00 87.88 197 LEU A C 1
ATOM 1431 O O . LEU A 1 197 ? 13.837 -8.339 -21.303 1.00 87.88 197 LEU A O 1
ATOM 1435 N N . LEU A 1 198 ? 12.444 -8.208 -19.540 1.00 88.38 198 LEU A N 1
ATOM 1436 C CA . LEU A 1 198 ? 12.598 -6.784 -19.280 1.00 88.38 198 LEU A CA 1
ATOM 1437 C C . LEU A 1 198 ? 13.205 -6.576 -17.891 1.00 88.38 198 LEU A C 1
ATOM 1439 O O . LEU A 1 198 ? 12.669 -7.044 -16.890 1.00 88.38 198 LEU A O 1
ATOM 1443 N N . GLU A 1 199 ? 14.303 -5.833 -17.843 1.00 90.06 199 GLU A N 1
ATOM 1444 C CA . GLU A 1 199 ? 15.035 -5.479 -16.627 1.00 90.06 199 GLU A CA 1
ATOM 1445 C C . GLU A 1 199 ? 15.035 -3.954 -16.460 1.00 90.06 199 GLU A C 1
ATOM 1447 O O . GLU A 1 199 ? 15.492 -3.227 -17.348 1.00 90.06 199 GLU A O 1
ATOM 1452 N N . ILE A 1 200 ? 14.551 -3.463 -15.317 1.00 89.81 200 ILE A N 1
ATOM 1453 C CA . ILE A 1 200 ? 14.632 -2.052 -14.916 1.00 89.81 200 ILE A CA 1
ATOM 1454 C C . ILE A 1 200 ? 15.360 -1.997 -13.564 1.00 89.81 200 ILE A C 1
ATOM 1456 O O . ILE A 1 200 ? 14.749 -2.285 -12.531 1.00 89.81 200 ILE A O 1
ATOM 1460 N N . PRO A 1 201 ? 16.657 -1.627 -13.541 1.00 88.81 201 PRO A N 1
ATOM 1461 C CA . PRO A 1 201 ? 17.476 -1.717 -12.332 1.00 88.81 201 PRO A CA 1
ATOM 1462 C C . PRO A 1 201 ? 17.032 -0.814 -11.187 1.00 88.81 201 PRO A C 1
ATOM 1464 O O . PRO A 1 201 ? 17.238 -1.169 -10.027 1.00 88.81 201 PRO A O 1
ATOM 1467 N N . LYS A 1 202 ? 16.482 0.364 -11.502 1.00 89.88 202 LYS A N 1
ATOM 1468 C CA . LYS A 1 202 ? 15.960 1.300 -10.509 1.00 89.88 202 LYS A CA 1
ATOM 1469 C C . LYS A 1 202 ? 14.876 2.194 -11.098 1.00 89.88 202 LYS A C 1
ATOM 1471 O O . LYS A 1 202 ? 15.107 2.910 -12.070 1.00 89.88 202 LYS A O 1
ATOM 1476 N N . VAL A 1 203 ? 13.731 2.219 -10.436 1.00 90.88 203 VAL A N 1
ATOM 1477 C CA . VAL A 1 203 ? 12.671 3.206 -10.614 1.00 90.88 203 VAL A CA 1
ATOM 1478 C C . VAL A 1 203 ? 12.379 3.859 -9.271 1.00 90.88 203 VAL A C 1
ATOM 1480 O O . VAL A 1 203 ? 12.346 3.172 -8.257 1.00 90.88 203 VAL A O 1
ATOM 1483 N N . SER A 1 204 ? 12.162 5.171 -9.274 1.00 90.44 204 SER A N 1
ATOM 1484 C CA . SER A 1 204 ? 11.635 5.902 -8.123 1.00 90.44 204 SER A CA 1
ATOM 1485 C C . SER A 1 204 ? 10.176 6.244 -8.391 1.00 90.44 204 SER A C 1
ATOM 1487 O O . SER A 1 204 ? 9.889 6.930 -9.374 1.00 90.44 204 SER A O 1
ATOM 1489 N N . VAL A 1 205 ? 9.253 5.723 -7.580 1.00 89.56 205 VAL A N 1
ATOM 1490 C CA . VAL A 1 205 ? 7.808 5.836 -7.809 1.00 89.56 205 VAL A CA 1
ATOM 1491 C C . VAL A 1 205 ? 7.053 6.477 -6.661 1.00 89.56 205 VAL A C 1
ATOM 1493 O O . VAL A 1 205 ? 7.438 6.418 -5.492 1.00 89.56 205 VAL A O 1
ATOM 1496 N N . ILE A 1 206 ? 5.898 7.014 -7.034 1.00 87.88 206 ILE A N 1
ATOM 1497 C CA . ILE A 1 206 ? 4.813 7.406 -6.147 1.00 87.88 206 ILE A CA 1
ATOM 1498 C C . ILE A 1 206 ? 3.521 6.687 -6.573 1.00 87.88 206 ILE A C 1
ATOM 1500 O O . ILE A 1 206 ? 3.402 6.254 -7.727 1.00 87.88 206 ILE A O 1
ATOM 1504 N N . PRO A 1 207 ? 2.528 6.564 -5.679 1.00 86.94 207 PRO A N 1
ATOM 1505 C CA . PRO A 1 207 ? 1.195 6.108 -6.049 1.00 86.94 207 PRO A CA 1
ATOM 1506 C C . PRO A 1 207 ? 0.620 6.994 -7.161 1.00 86.94 207 PRO A C 1
ATOM 1508 O O . PRO A 1 207 ? 0.548 8.216 -7.032 1.00 86.94 207 PRO A O 1
ATOM 1511 N N . GLY A 1 208 ? 0.240 6.379 -8.280 1.00 76.50 208 GLY A N 1
ATOM 1512 C CA . GLY A 1 208 ? -0.255 7.081 -9.465 1.00 76.50 208 GLY A CA 1
ATOM 1513 C C . GLY A 1 208 ? -1.728 7.487 -9.373 1.00 76.50 208 GLY A C 1
ATOM 1514 O O . GLY A 1 208 ? -2.163 8.357 -10.122 1.00 76.50 208 GLY A O 1
ATOM 1515 N N . GLN A 1 209 ? -2.498 6.859 -8.479 1.00 73.25 209 GLN A N 1
ATOM 1516 C CA . GLN A 1 209 ? -3.921 7.118 -8.239 1.00 73.25 209 GLN A CA 1
ATOM 1517 C C . GLN A 1 209 ? -4.236 7.029 -6.740 1.00 73.25 209 GLN A C 1
ATOM 1519 O O . GLN A 1 209 ? -3.449 6.500 -5.955 1.00 73.25 209 GLN A O 1
ATOM 1524 N N . VAL A 1 210 ? -5.404 7.540 -6.344 1.00 75.88 210 VAL A N 1
ATOM 1525 C CA . VAL A 1 210 ? -5.912 7.404 -4.971 1.00 75.88 210 VAL A CA 1
ATOM 1526 C C . VAL A 1 210 ? -6.270 5.942 -4.710 1.00 75.88 210 VAL A C 1
ATOM 1528 O O . VAL A 1 210 ? -7.089 5.377 -5.430 1.00 75.88 210 VAL A O 1
ATOM 1531 N N . PHE A 1 211 ? -5.708 5.343 -3.657 1.00 81.06 211 PHE A N 1
ATOM 1532 C CA . PHE A 1 211 ? -6.109 4.001 -3.240 1.00 81.06 211 PHE A CA 1
ATOM 1533 C C . PHE A 1 211 ? -7.519 4.020 -2.633 1.00 81.06 211 PHE A C 1
ATOM 1535 O O . PHE A 1 211 ? -7.788 4.727 -1.656 1.00 81.06 211 PHE A O 1
ATOM 1542 N N . GLN A 1 212 ? -8.427 3.229 -3.200 1.00 81.94 212 GLN A N 1
ATOM 1543 C CA . GLN A 1 212 ? -9.819 3.166 -2.771 1.00 81.94 212 GLN A CA 1
ATOM 1544 C C . GLN A 1 212 ? -10.061 1.965 -1.852 1.00 81.94 212 GLN A C 1
ATOM 1546 O O . GLN A 1 212 ? -10.178 0.830 -2.298 1.00 81.94 212 GLN A O 1
ATOM 1551 N N . PHE A 1 213 ? -10.241 2.223 -0.555 1.00 80.50 213 PHE A N 1
ATOM 1552 C CA . PHE A 1 213 ? -10.535 1.165 0.423 1.00 80.50 213 PHE A CA 1
ATOM 1553 C C . PHE A 1 213 ? -11.917 0.516 0.245 1.00 80.50 213 PHE A C 1
ATOM 1555 O O . PHE A 1 213 ? -12.122 -0.613 0.678 1.00 80.50 213 PHE A O 1
ATOM 1562 N N . LEU A 1 214 ? -12.882 1.222 -0.355 1.00 80.19 214 LEU A N 1
ATOM 1563 C CA . LEU A 1 214 ? -14.263 0.758 -0.516 1.00 80.19 214 LEU A CA 1
ATOM 1564 C C . LEU A 1 214 ? -14.725 0.973 -1.957 1.00 80.19 214 LEU A C 1
ATOM 1566 O O . LEU A 1 214 ? -15.040 2.100 -2.335 1.00 80.19 214 LEU A O 1
ATOM 1570 N N . GLY A 1 215 ? -14.777 -0.098 -2.749 1.00 71.38 215 GLY A N 1
ATOM 1571 C CA . GLY A 1 215 ? -15.285 -0.100 -4.124 1.00 71.38 215 GLY A CA 1
ATOM 1572 C C . GLY A 1 215 ? -16.643 -0.794 -4.200 1.00 71.38 215 GLY A C 1
ATOM 1573 O O . GLY A 1 215 ? -16.814 -1.875 -3.647 1.00 71.38 215 GLY A O 1
ATOM 1574 N N . ALA A 1 216 ? -17.626 -0.174 -4.858 1.00 59.69 216 ALA A N 1
ATOM 1575 C CA . ALA A 1 216 ? -18.965 -0.756 -4.994 1.00 59.69 216 ALA A CA 1
ATOM 1576 C C . ALA A 1 216 ? -19.101 -1.709 -6.196 1.00 59.69 216 ALA A C 1
ATOM 1578 O O . ALA A 1 216 ? -20.082 -2.450 -6.258 1.00 59.69 216 ALA A O 1
ATOM 1579 N N . LYS A 1 217 ? -18.185 -1.649 -7.176 1.00 65.88 217 LYS A N 1
ATOM 1580 C CA . LYS A 1 217 ? -18.325 -2.358 -8.461 1.00 65.88 217 LYS A CA 1
ATOM 1581 C C . LYS A 1 217 ? -17.039 -2.960 -9.036 1.00 65.88 217 LYS A C 1
ATOM 1583 O O . LYS A 1 217 ? -17.157 -3.776 -9.941 1.00 65.88 217 LYS A O 1
ATOM 1588 N N . ASP A 1 218 ? -15.870 -2.631 -8.487 1.00 77.12 218 ASP A N 1
ATOM 1589 C CA . ASP A 1 218 ? -14.570 -3.041 -9.026 1.00 77.12 218 ASP A CA 1
ATOM 1590 C C . ASP A 1 218 ? -13.643 -3.547 -7.910 1.00 77.12 218 ASP A C 1
ATOM 1592 O O . ASP A 1 218 ? -13.811 -3.185 -6.737 1.00 77.12 218 ASP A O 1
ATOM 1596 N N . PHE A 1 219 ? -12.684 -4.398 -8.282 1.00 79.81 219 PHE A N 1
ATOM 1597 C CA . PHE A 1 219 ? -11.617 -4.858 -7.391 1.00 79.81 219 PHE A CA 1
ATOM 1598 C C . PHE A 1 219 ? -10.629 -3.724 -7.110 1.00 79.81 219 PHE A C 1
ATOM 1600 O O . PHE A 1 219 ? -10.421 -2.854 -7.952 1.00 79.81 219 PHE A O 1
ATOM 1607 N N . GLN A 1 220 ? -10.026 -3.732 -5.922 1.00 82.69 220 GLN A N 1
ATOM 1608 C CA . GLN A 1 220 ? -8.997 -2.762 -5.567 1.00 82.69 220 GLN A CA 1
ATOM 1609 C C . GLN A 1 220 ? -7.731 -3.028 -6.376 1.00 82.69 220 GLN A C 1
ATOM 1611 O O . GLN A 1 220 ? -7.202 -4.135 -6.349 1.00 82.69 220 GLN A O 1
ATOM 1616 N N . ASP A 1 221 ? -7.224 -1.996 -7.035 1.00 85.56 221 ASP A N 1
ATOM 1617 C CA . ASP A 1 221 ? -5.961 -2.012 -7.751 1.00 85.56 221 ASP A CA 1
ATOM 1618 C C . ASP A 1 221 ? -4.977 -1.004 -7.144 1.00 85.56 221 ASP A C 1
ATOM 1620 O O . ASP A 1 221 ? -5.342 -0.033 -6.473 1.00 85.56 221 ASP A O 1
ATOM 1624 N N . VAL A 1 222 ? -3.690 -1.254 -7.363 1.00 86.88 222 VAL A N 1
ATOM 1625 C CA . VAL A 1 222 ? -2.616 -0.339 -6.982 1.00 86.88 222 VAL A CA 1
ATOM 1626 C C . VAL A 1 222 ? -1.829 0.014 -8.226 1.00 86.88 222 VAL A C 1
ATOM 1628 O O . VAL A 1 222 ? -1.359 -0.860 -8.948 1.00 86.88 222 VAL A O 1
ATOM 1631 N N . ASN A 1 223 ? -1.652 1.312 -8.452 1.00 89.00 223 ASN A N 1
ATOM 1632 C CA . ASN A 1 223 ? -0.916 1.839 -9.589 1.00 89.00 223 ASN A CA 1
ATOM 1633 C C . ASN A 1 223 ? 0.206 2.749 -9.107 1.00 89.00 223 ASN A C 1
ATOM 1635 O O . ASN A 1 223 ? -0.001 3.589 -8.231 1.00 89.00 223 ASN A O 1
ATOM 1639 N N . PHE A 1 224 ? 1.367 2.631 -9.734 1.00 89.88 224 PHE A N 1
ATOM 1640 C CA . PHE A 1 224 ? 2.553 3.421 -9.452 1.00 89.88 224 PHE A CA 1
ATOM 1641 C C . PHE A 1 224 ? 2.995 4.159 -10.705 1.00 89.88 224 PHE A C 1
ATOM 1643 O O . PHE A 1 224 ? 2.954 3.615 -11.810 1.00 89.88 224 PHE A O 1
ATOM 1650 N N . LYS A 1 225 ? 3.439 5.399 -10.519 1.00 91.81 225 LYS A N 1
ATOM 1651 C CA . LYS A 1 225 ? 4.039 6.216 -11.568 1.00 91.81 225 LYS A CA 1
ATOM 1652 C C . LYS A 1 225 ? 5.341 6.813 -11.059 1.00 91.81 225 LYS A C 1
ATOM 1654 O O . LYS A 1 225 ? 5.426 7.230 -9.905 1.00 91.81 225 LYS A O 1
ATOM 1659 N N . GLY A 1 226 ? 6.344 6.878 -11.922 1.00 90.12 226 GLY A N 1
ATOM 1660 C CA . GLY A 1 226 ? 7.618 7.471 -11.561 1.00 90.12 226 GLY A CA 1
ATOM 1661 C C . GLY A 1 226 ? 8.610 7.543 -12.704 1.00 90.12 226 GLY A C 1
ATOM 1662 O O . GLY A 1 226 ? 8.246 7.410 -13.874 1.00 90.12 226 GLY A O 1
ATOM 1663 N N . ASP A 1 227 ? 9.869 7.732 -12.331 1.00 91.00 227 ASP A N 1
ATOM 1664 C CA . ASP A 1 227 ? 10.982 7.911 -13.253 1.00 91.00 227 ASP A CA 1
ATOM 1665 C C . ASP A 1 227 ? 12.005 6.787 -13.093 1.00 91.00 227 ASP A C 1
ATOM 1667 O O . ASP A 1 227 ? 12.364 6.380 -11.982 1.00 91.00 227 ASP A O 1
ATOM 1671 N N . VAL A 1 228 ? 12.514 6.297 -14.223 1.00 89.38 228 VAL A N 1
ATOM 1672 C CA . VAL A 1 228 ? 13.629 5.350 -14.238 1.00 89.38 228 VAL A CA 1
ATOM 1673 C C . VAL A 1 228 ? 14.924 6.097 -13.927 1.00 89.38 228 VAL A C 1
ATOM 1675 O O . VAL A 1 228 ? 15.278 7.073 -14.596 1.00 89.38 228 VAL A O 1
ATOM 1678 N N . ILE A 1 229 ? 15.662 5.626 -12.924 1.00 88.00 229 ILE A N 1
ATOM 1679 C CA . ILE A 1 229 ? 16.883 6.275 -12.450 1.00 88.00 229 ILE A CA 1
ATOM 1680 C C . ILE A 1 229 ? 18.098 5.615 -13.097 1.00 88.00 229 ILE A C 1
ATOM 1682 O O . ILE A 1 229 ? 18.339 4.419 -12.940 1.00 88.00 229 ILE A O 1
ATOM 1686 N N . LYS A 1 230 ? 18.912 6.413 -13.797 1.00 85.00 230 LYS A N 1
ATOM 1687 C CA . LYS A 1 230 ? 20.185 5.942 -14.350 1.00 85.00 230 LYS A CA 1
ATOM 1688 C C . LYS A 1 230 ? 21.180 5.693 -13.216 1.00 85.00 230 LYS A C 1
ATOM 1690 O O . LYS A 1 230 ? 21.570 6.629 -12.520 1.00 85.00 230 LYS A O 1
ATOM 1695 N N . LEU A 1 231 ? 21.623 4.448 -13.076 1.00 82.94 231 LEU A N 1
ATOM 1696 C CA . LEU A 1 231 ? 22.717 4.083 -12.180 1.00 82.94 231 LEU A CA 1
ATOM 1697 C C . LEU A 1 231 ? 24.072 4.154 -12.907 1.00 82.94 231 LEU A C 1
ATOM 1699 O O . LEU A 1 231 ? 24.114 3.984 -14.134 1.00 82.94 231 LEU A O 1
ATOM 1703 N N . PRO A 1 232 ? 25.178 4.407 -12.181 1.00 78.06 232 PRO A N 1
ATOM 1704 C CA . PRO A 1 232 ? 26.524 4.263 -12.728 1.00 78.06 232 PRO A CA 1
ATOM 1705 C C . PRO A 1 232 ? 26.725 2.853 -13.298 1.00 78.06 232 PRO A C 1
ATOM 1707 O O . PRO A 1 232 ? 26.263 1.877 -12.712 1.00 78.06 232 PRO A O 1
ATOM 1710 N N . ASP A 1 233 ? 27.374 2.757 -14.459 1.00 78.44 233 ASP A N 1
ATOM 1711 C CA . ASP A 1 233 ? 27.785 1.491 -15.091 1.00 78.44 233 ASP A CA 1
ATOM 1712 C C . ASP A 1 233 ? 26.664 0.476 -15.401 1.00 78.44 233 ASP A C 1
ATOM 1714 O O . ASP A 1 233 ? 26.926 -0.704 -15.635 1.00 78.44 233 ASP A O 1
ATOM 1718 N N . ARG A 1 234 ? 25.400 0.921 -15.452 1.00 75.31 234 ARG A N 1
ATOM 1719 C CA . ARG A 1 234 ? 24.246 0.080 -15.812 1.00 75.31 234 ARG A CA 1
ATOM 1720 C C . ARG A 1 234 ? 23.376 0.729 -16.862 1.00 75.31 234 ARG A C 1
ATOM 1722 O O . ARG A 1 234 ? 23.231 1.950 -16.883 1.00 75.31 234 ARG A O 1
ATOM 1729 N N . ASP A 1 235 ? 22.772 -0.075 -17.728 1.00 81.31 235 ASP A N 1
ATOM 1730 C CA . ASP A 1 235 ? 21.768 0.398 -18.679 1.00 81.31 235 ASP A CA 1
ATOM 1731 C C . ASP A 1 235 ? 20.524 0.932 -17.960 1.00 81.31 235 ASP A C 1
ATOM 1733 O O . ASP A 1 235 ? 20.254 0.591 -16.812 1.00 81.31 235 ASP A O 1
ATOM 1737 N N . LEU A 1 236 ? 19.811 1.855 -18.613 1.00 81.44 236 LEU A N 1
ATOM 1738 C CA . LEU A 1 236 ? 18.636 2.496 -18.009 1.00 81.44 236 LEU A CA 1
ATOM 1739 C C . LEU A 1 236 ? 17.500 1.480 -17.826 1.00 81.44 236 LEU A C 1
ATOM 1741 O O . LEU A 1 236 ? 16.882 1.412 -16.772 1.00 81.44 236 LEU A O 1
ATOM 1745 N N . PHE A 1 237 ? 17.265 0.688 -18.864 1.00 86.25 237 PHE A N 1
ATOM 1746 C CA . PHE A 1 237 ? 16.462 -0.523 -18.861 1.00 86.25 237 PHE A CA 1
ATOM 1747 C C . PHE A 1 237 ? 16.954 -1.399 -20.014 1.00 86.25 237 PHE A C 1
ATOM 1749 O O . PHE A 1 237 ? 17.509 -0.881 -20.991 1.00 86.25 237 PHE A O 1
ATOM 1756 N N . THR A 1 238 ? 16.716 -2.701 -19.925 1.00 85.62 238 THR A N 1
ATOM 1757 C CA . THR A 1 238 ? 17.117 -3.659 -20.957 1.00 85.62 238 THR A CA 1
ATOM 1758 C C . THR A 1 238 ? 15.934 -4.540 -21.306 1.00 85.62 238 THR A C 1
ATOM 1760 O O . THR A 1 238 ? 15.361 -5.174 -20.427 1.00 85.62 238 THR A O 1
ATOM 1763 N N . PHE A 1 239 ? 15.580 -4.603 -22.591 1.00 86.62 239 PHE A N 1
ATOM 1764 C CA . PHE A 1 239 ? 14.605 -5.561 -23.104 1.00 86.62 239 PHE A CA 1
ATOM 1765 C C . PHE A 1 239 ? 15.304 -6.564 -24.022 1.00 86.62 239 PHE A C 1
ATOM 1767 O O . PHE A 1 239 ? 15.929 -6.175 -25.009 1.00 86.62 239 PHE A O 1
ATOM 1774 N N . LYS A 1 240 ? 15.209 -7.848 -23.683 1.00 85.75 240 LYS A N 1
ATOM 1775 C CA . LYS A 1 240 ? 15.790 -8.977 -24.414 1.00 85.75 240 LYS A CA 1
ATOM 1776 C C . LYS A 1 240 ? 14.639 -9.780 -25.029 1.00 85.75 240 LYS A C 1
ATOM 1778 O O . LYS A 1 240 ? 14.100 -10.649 -24.347 1.00 85.75 240 LYS A O 1
ATOM 1783 N N . PRO A 1 241 ? 14.199 -9.473 -26.261 1.00 83.31 241 PRO A N 1
ATOM 1784 C CA . PRO A 1 241 ? 13.177 -10.268 -26.933 1.00 83.31 241 PRO A CA 1
ATOM 1785 C C . PRO A 1 241 ? 13.756 -11.591 -27.446 1.00 83.31 241 PRO A C 1
ATOM 1787 O O . PRO A 1 241 ? 14.944 -11.668 -27.760 1.00 83.31 241 PRO A O 1
ATOM 1790 N N . ASN A 1 242 ? 12.888 -12.586 -27.628 1.00 81.94 242 ASN A N 1
ATOM 1791 C CA . ASN A 1 242 ? 13.189 -13.854 -28.299 1.00 81.94 242 ASN A CA 1
ATOM 1792 C C . ASN A 1 242 ? 14.341 -14.637 -27.655 1.00 81.94 242 ASN A C 1
ATOM 1794 O O . ASN A 1 242 ? 15.260 -15.098 -28.336 1.00 81.94 242 ASN A O 1
ATOM 1798 N N . LEU A 1 243 ? 14.301 -14.760 -26.330 1.00 78.94 243 LEU A N 1
ATOM 1799 C CA . LEU A 1 243 ? 15.245 -15.574 -25.582 1.00 78.94 243 LEU A CA 1
ATOM 1800 C C . LEU A 1 243 ? 15.080 -17.054 -25.938 1.00 78.94 243 LEU A C 1
ATOM 1802 O O . LEU A 1 243 ? 13.980 -17.547 -26.173 1.00 78.94 243 LEU A O 1
ATOM 1806 N N . VAL A 1 244 ? 16.199 -17.771 -25.965 1.00 76.44 244 VAL A N 1
ATOM 1807 C CA . VAL A 1 244 ? 16.228 -19.221 -26.153 1.00 76.44 244 VAL A CA 1
ATOM 1808 C C . VAL A 1 244 ? 16.847 -19.813 -24.899 1.00 76.44 244 VAL A C 1
ATOM 1810 O O . VAL A 1 244 ? 18.024 -19.587 -24.624 1.00 76.44 244 VAL A O 1
ATOM 1813 N N . PHE A 1 245 ? 16.040 -20.538 -24.130 1.00 71.88 245 PHE A N 1
ATOM 1814 C CA . PHE A 1 245 ? 16.508 -21.297 -22.977 1.00 71.88 245 PHE A CA 1
ATOM 1815 C C . PHE A 1 245 ? 16.890 -22.698 -23.460 1.00 71.88 245 PHE A C 1
ATOM 1817 O O . PHE A 1 245 ? 16.069 -23.386 -24.067 1.00 71.88 245 PHE A O 1
ATOM 1824 N N . SER A 1 246 ? 18.156 -23.071 -23.266 1.00 66.50 246 SER A N 1
ATOM 1825 C CA . SER A 1 246 ? 18.711 -24.390 -23.602 1.00 66.50 246 SER A CA 1
ATOM 1826 C C . SER A 1 246 ? 18.620 -25.356 -22.435 1.00 66.50 246 SER A C 1
ATOM 1828 O O . SER A 1 246 ? 18.960 -24.898 -21.319 1.00 66.50 246 SER A O 1
#

Sequence (246 aa):
MSGTGLWYKGNLQIAIIGAGYAGDMTTLAFADALNGTKLTIKPDGDKKVRPSTQIEDFGEAKEVRYLKKPTEVEFGFDAVTGDLLAAALLGTYSAYSQGSSTAQTATRTLVLDKWVSLGALNVANVAITGKTLGTDFVVNARLGLVKALNSGTAGSKSITFDVGAVAGDKIVAGTESVIDYALLMEVENSSDGLPGLLEIPKVSVIPGQVFQFLGAKDFQDVNFKGDVIKLPDRDLFTFKPNLVFS

Solvent-accessible surface area (backbone atoms only — not comparable to full-atom values): 14010 Å² total; per-residue (Å²): 131,88,82,73,69,88,43,75,48,64,43,37,26,45,18,81,57,60,91,84,72,82,66,62,69,88,79,52,71,61,47,75,72,41,62,52,76,45,74,50,77,48,81,46,63,49,78,47,68,45,59,32,83,47,87,93,51,58,67,40,78,75,42,78,46,80,44,81,48,75,30,37,36,39,38,28,30,56,68,79,45,71,69,56,49,12,51,54,42,32,23,48,70,44,82,35,77,44,74,62,47,74,74,44,72,46,80,44,70,34,44,64,79,34,79,37,75,74,84,48,49,39,35,41,80,73,43,40,88,98,57,45,81,80,70,32,27,46,71,44,39,64,72,16,27,40,26,17,67,34,75,91,51,29,42,82,38,63,34,35,25,26,33,40,63,46,75,55,76,39,68,48,65,67,72,45,92,66,46,40,32,26,42,42,32,46,32,32,26,73,71,78,67,39,32,27,41,36,42,31,63,31,31,45,32,44,51,62,58,87,75,62,95,78,63,96,85,59,83,59,59,48,43,36,32,34,38,46,47,76,49,81,100,50,72,55,58,46,77,46,74,66,54,81,90,131

Secondary structure (DSSP, 8-state):
---PPP-EEEEEEEEEPPTT--S-GGGS-PPPPB-EEEEEEE--EEEEEEE--SSTTTT-EEEEEEEEPPPEEEEEESS--HHHHHHHTT-EEEEEEE--EEEEEEEEEE-BT-EEE-S-SSEEEEEETT--BTTTEEEETTTTEEEESSTTT-EEEEEEEEE--EEEEEEETTS-S-EEEEEEEEEEETTT--EEEEEEEEEEEEESS---S--SSS---EEEEEEEPPPTTS-S-EEE-S----

Foldseek 3Di:
DPDFDFDKDWFKWKFFDDPPDQLDCVPTDIDGTAHKPDKDKAWDWDKDFDADCDPVRGRDGPDIDIGTDFIKMKIKGLDDDQVLVLQQLLWDKDKDKDAKDFFDKDKDAADAQDKDAPPAAQKAPKDWPPDDEPPQWHADRGRRIIHGNDPVNGGITIITIIHHMDIDMDIDGPPHDKTKMWMKMWIAGPRPRFIKIKTQSIWIWHFPDRFDPDDPPDRTMTMIMTGQDDHPPDDSMDIGTRDDDD

Mean predicted aligned error: 9.99 Å

pLDDT: mean 84.78, std 9.81, range [43.5, 97.25]

Organism: NCBI:txid1760988

Nearest PDB structures (foldseek):
  8vhx-assembly1_H  TM=8.175E-01  e=6.472E-13  Chivirus chi
  8rk3-assembly1_q  TM=7.474E-01  e=1.271E-12  Pseudomonas phage JBD30
  9d94-assembly1_Jl  TM=5.905E-01  e=2.951E-02  Mycobacterium phage Bxb1
  9d94-assembly1_Jb  TM=5.567E-01  e=7.509E-02  Mycobacterium phage Bxb1
  9d94-assembly1_Jk  TM=5.490E-01  e=9.241E-02  Mycobacterium phage Bxb1